Protein AF-A0A7C3DGY8-F1 (afdb_monomer)

Nearest PDB structures (foldseek):
  3jxc-assembly1_L  TM=8.712E-01  e=1.046E-02  Lederbergvirus P22
  6rnx-assembly1_B  TM=6.403E-01  e=9.876E-03  Deinococcus deserti VCD115
  6jq1-assembly1_A  TM=6.505E-01  e=1.974E-02  Deinococcus geothermalis DSM 11300
  5d4z-assembly3_F  TM=5.915E-01  e=3.946E-02  Salmonella phage SPC32H
  2grm-assembly2_C-5  TM=6.190E-01  e=1.681E+00  Enterococcus faecalis

Solvent-accessible surface area (backbone atoms only — not comparable to full-atom values): 12889 Å² total; per-residue (Å²): 134,85,81,74,88,47,54,33,57,45,42,47,53,33,36,55,59,50,63,31,59,65,54,44,14,61,76,68,74,50,54,48,68,57,49,48,30,33,42,72,65,74,45,81,71,54,70,74,50,47,55,49,46,18,62,62,28,64,31,20,53,58,17,48,69,74,62,50,75,57,58,54,53,64,82,76,55,70,60,62,62,66,69,67,46,66,78,78,46,42,44,73,29,47,22,39,51,77,82,78,78,82,82,72,97,56,101,73,87,82,62,52,73,78,46,65,49,78,41,48,45,67,60,36,54,77,70,73,51,56,67,92,40,38,38,29,39,64,42,78,56,56,52,34,27,85,86,41,50,54,66,15,37,31,37,27,36,43,82,41,56,58,93,88,64,70,46,42,28,36,30,50,56,97,79,34,78,45,78,36,34,40,38,74,33,86,90,73,66,15,30,33,45,31,45,67,17,82,92,48,78,71,46,79,34,51,50,69,56,49,71,71,53,46,39,56,13,37,50,80,47,74,53,62,89,131

Sequence (226 aa):
MIYSDQFTDRLTIVISRIGSIAETARKLSVAESTVRKWRDGGSDPQRKHLINLAKYGDVSLAWLVSGEGDMKPSQGVSEKIAEYNIGSEFDYVPQYDIEVSAGSGKFEQQSDIVGKLAFSRKWLKNKGLNVTDLVIVRAIGDSMVPTIRDNSLLLVETRQEKFTGDGIYVIIHDGTIIAKRLQRDLNTGGLLILSDNPAYQPIKLTQKEAEDIYIIGKVIWSGGEI

Radius of gyration: 30.54 Å; Cα contacts (8 Å, |Δi|>4): 383; chains: 1; bounding box: 61×43×86 Å

pLDDT: mean 84.42, std 17.61, range [28.62, 98.19]

Mean predicted aligned error: 15.89 Å

Structure (mmCIF, N/CA/C/O backbone):
data_AF-A0A7C3DGY8-F1
#
_entry.id   AF-A0A7C3DGY8-F1
#
loop_
_atom_site.group_PDB
_atom_site.id
_atom_site.type_symbol
_atom_site.label_atom_id
_atom_site.label_alt_id
_atom_site.label_comp_id
_atom_site.label_asym_id
_atom_site.label_entity_id
_atom_site.label_seq_id
_atom_site.pdbx_PDB_ins_code
_atom_site.Cartn_x
_atom_site.Cartn_y
_atom_site.Cartn_z
_atom_site.occupancy
_atom_site.B_iso_or_equiv
_atom_site.auth_seq_id
_atom_site.auth_comp_id
_atom_site.auth_asym_id
_atom_site.auth_atom_id
_atom_site.pdbx_PDB_model_num
ATOM 1 N N . MET A 1 1 ? 30.599 23.519 -55.555 1.00 35.12 1 MET A N 1
ATOM 2 C CA . MET A 1 1 ? 31.106 22.287 -54.919 1.00 35.12 1 MET A CA 1
ATOM 3 C C . MET A 1 1 ? 29.875 21.478 -54.557 1.00 35.12 1 MET A C 1
ATOM 5 O O . MET A 1 1 ? 29.089 21.933 -53.740 1.00 35.12 1 MET A O 1
ATOM 9 N N . ILE A 1 2 ? 29.597 20.431 -55.330 1.00 32.53 2 ILE A N 1
ATOM 10 C CA . ILE A 1 2 ? 28.330 19.691 -55.306 1.00 32.53 2 ILE A CA 1
ATOM 11 C C . ILE A 1 2 ? 28.409 18.751 -54.101 1.00 32.53 2 ILE A C 1
ATOM 13 O O . ILE A 1 2 ? 29.215 17.826 -54.120 1.00 32.53 2 ILE A O 1
ATOM 17 N N . TYR A 1 3 ? 27.668 19.035 -53.028 1.00 36.72 3 TYR A N 1
ATOM 18 C CA . TYR A 1 3 ? 27.592 18.114 -51.895 1.00 36.72 3 TYR A CA 1
ATOM 19 C C . TYR A 1 3 ? 26.826 16.869 -52.351 1.00 36.72 3 TYR A C 1
ATOM 21 O O . TYR A 1 3 ? 25.650 16.940 -52.697 1.00 36.72 3 TYR A O 1
ATOM 29 N N . SER A 1 4 ? 27.541 15.751 -52.416 1.00 42.00 4 SER A N 1
ATOM 30 C CA . SER A 1 4 ? 26.980 14.408 -52.512 1.00 42.00 4 SER A CA 1
ATOM 31 C C . SER A 1 4 ? 26.154 14.151 -51.248 1.00 42.00 4 SER A C 1
ATOM 33 O O . SER A 1 4 ? 26.672 14.244 -50.141 1.00 42.00 4 SER A O 1
ATOM 35 N N . ASP A 1 5 ? 24.860 13.877 -51.403 1.00 55.81 5 ASP A N 1
ATOM 36 C CA . ASP A 1 5 ? 23.934 13.567 -50.304 1.00 55.81 5 ASP A CA 1
ATOM 37 C C . ASP A 1 5 ? 23.897 12.049 -50.022 1.00 55.81 5 ASP A C 1
ATOM 39 O O . ASP A 1 5 ? 22.844 11.434 -49.825 1.00 55.81 5 ASP A O 1
ATOM 43 N N . GLN A 1 6 ? 25.063 11.393 -50.090 1.00 81.56 6 GLN A N 1
ATOM 44 C CA . GLN A 1 6 ? 25.170 9.944 -49.937 1.00 81.56 6 GLN A CA 1
ATOM 45 C C . GLN A 1 6 ? 25.199 9.536 -48.458 1.00 81.56 6 GLN A C 1
ATOM 47 O O . GLN A 1 6 ? 25.820 10.165 -47.603 1.00 81.56 6 GLN A O 1
ATOM 52 N N . PHE A 1 7 ? 24.538 8.420 -48.153 1.00 88.19 7 PHE A N 1
ATOM 53 C CA . PHE A 1 7 ? 24.470 7.823 -46.816 1.00 88.19 7 PHE A CA 1
ATOM 54 C C . PHE A 1 7 ? 25.857 7.585 -46.175 1.00 88.19 7 PHE A C 1
ATOM 56 O O . PHE A 1 7 ? 26.030 7.759 -44.967 1.00 88.19 7 PHE A O 1
ATOM 63 N N . THR A 1 8 ? 26.868 7.269 -46.985 1.00 91.62 8 THR A N 1
ATOM 64 C CA . THR A 1 8 ? 28.276 7.091 -46.583 1.00 91.62 8 THR A CA 1
ATOM 65 C C . THR A 1 8 ? 28.927 8.376 -46.063 1.00 91.62 8 THR A C 1
ATOM 67 O O . THR A 1 8 ? 29.708 8.332 -45.106 1.00 91.62 8 THR A O 1
ATOM 70 N N . ASP A 1 9 ? 28.565 9.534 -46.619 1.00 92.12 9 ASP A N 1
ATOM 71 C CA . ASP A 1 9 ? 29.064 10.838 -46.169 1.00 92.12 9 ASP A CA 1
ATOM 72 C C . ASP A 1 9 ? 28.506 11.161 -44.774 1.00 92.12 9 ASP A C 1
ATOM 74 O O . ASP A 1 9 ? 29.248 11.534 -43.858 1.00 92.12 9 ASP A O 1
ATOM 78 N N . ARG A 1 10 ? 27.212 10.889 -44.555 1.00 93.19 10 ARG A N 1
ATOM 79 C CA . ARG A 1 10 ? 26.569 11.023 -43.236 1.00 93.19 10 ARG A CA 1
ATOM 80 C C . ARG A 1 10 ? 27.148 10.048 -42.211 1.00 93.19 10 ARG A C 1
ATOM 82 O O . ARG A 1 10 ? 27.418 10.444 -41.076 1.00 93.19 10 ARG A O 1
ATOM 89 N N . LEU A 1 11 ? 27.431 8.804 -42.601 1.00 93.50 11 LEU A N 1
ATOM 90 C CA . LEU A 1 11 ? 28.141 7.844 -41.748 1.00 93.50 11 LEU A CA 1
ATOM 91 C C . LEU A 1 11 ? 29.544 8.327 -41.366 1.00 93.50 11 LEU A C 1
ATOM 93 O O . LEU A 1 11 ? 29.949 8.172 -40.214 1.00 93.50 11 LEU A O 1
ATOM 97 N N . THR A 1 12 ? 30.275 8.944 -42.296 1.00 94.94 12 THR A N 1
ATOM 98 C CA . THR A 1 12 ? 31.611 9.498 -42.032 1.00 94.94 12 THR A CA 1
ATOM 99 C C . THR A 1 12 ? 31.556 10.610 -40.984 1.00 94.94 12 THR A C 1
ATOM 101 O O . THR A 1 12 ? 32.367 10.626 -40.051 1.00 94.94 12 THR A O 1
ATOM 104 N N . ILE A 1 13 ? 30.556 11.490 -41.076 1.00 93.88 13 ILE A N 1
ATOM 105 C CA . ILE A 1 13 ? 30.298 12.535 -40.076 1.00 93.88 13 ILE A CA 1
ATOM 106 C C . ILE A 1 13 ? 30.010 11.905 -38.708 1.00 93.88 13 ILE A C 1
ATOM 108 O O . ILE A 1 13 ? 30.630 12.283 -37.713 1.00 93.88 13 ILE A O 1
ATOM 112 N N . VAL A 1 14 ? 29.122 10.910 -38.646 1.00 94.44 14 VAL A N 1
ATOM 113 C CA . VAL A 1 14 ? 28.758 10.239 -37.388 1.00 94.44 14 VAL A CA 1
ATOM 114 C C . VAL A 1 14 ? 29.948 9.532 -36.743 1.00 94.44 14 VAL A C 1
ATOM 116 O O . VAL A 1 14 ? 30.177 9.704 -35.548 1.00 94.44 14 VAL A O 1
ATOM 119 N N . ILE A 1 15 ? 30.754 8.796 -37.512 1.00 94.38 15 ILE A N 1
ATOM 120 C CA . ILE A 1 15 ? 31.956 8.116 -36.999 1.00 94.38 15 ILE A CA 1
ATOM 121 C C . ILE A 1 15 ? 32.953 9.132 -36.428 1.00 94.38 15 ILE A C 1
ATOM 123 O O . ILE A 1 15 ? 33.532 8.902 -35.365 1.00 94.38 15 ILE A O 1
ATOM 127 N N . SER A 1 16 ? 33.115 10.274 -37.099 1.00 93.19 16 SER A N 1
ATOM 128 C CA . SER A 1 16 ? 33.992 11.356 -36.639 1.00 93.19 16 SER A CA 1
ATOM 129 C C . SER A 1 16 ? 33.488 11.979 -35.333 1.00 93.19 16 SER A C 1
ATOM 131 O O . SER A 1 16 ? 34.285 12.261 -34.443 1.00 93.19 16 SER A O 1
ATOM 133 N N . ARG A 1 17 ? 32.166 12.137 -35.172 1.00 91.62 17 ARG A N 1
ATOM 134 C CA . ARG A 1 17 ? 31.548 12.625 -33.923 1.00 91.62 17 ARG A CA 1
ATOM 135 C C . ARG A 1 17 ? 31.672 11.631 -32.769 1.00 91.62 17 ARG A C 1
ATOM 137 O O . ARG A 1 17 ? 31.825 12.050 -31.628 1.00 91.62 17 ARG A O 1
ATOM 144 N N . ILE A 1 18 ? 31.620 10.330 -33.057 1.00 91.06 18 ILE A N 1
ATOM 145 C CA . ILE A 1 18 ? 31.815 9.277 -32.051 1.00 91.06 18 ILE A CA 1
ATOM 146 C C . ILE A 1 18 ? 33.268 9.236 -31.559 1.00 91.06 18 ILE A C 1
ATOM 148 O O . ILE A 1 18 ? 33.489 8.865 -30.406 1.00 91.06 18 ILE A O 1
ATOM 152 N N . GLY A 1 19 ? 34.223 9.594 -32.423 1.00 93.06 19 GLY A N 1
ATOM 153 C CA . GLY A 1 19 ? 35.645 9.751 -32.116 1.00 93.06 19 GLY A CA 1
ATOM 154 C C . GLY A 1 19 ? 36.538 9.107 -33.176 1.00 93.06 19 GLY A C 1
ATOM 155 O O . GLY A 1 19 ? 37.379 9.761 -33.786 1.00 93.06 19 GLY A O 1
ATOM 156 N N . SER A 1 20 ? 36.356 7.809 -33.426 1.00 93.50 20 SER A N 1
ATOM 157 C CA . SER A 1 20 ? 37.115 7.0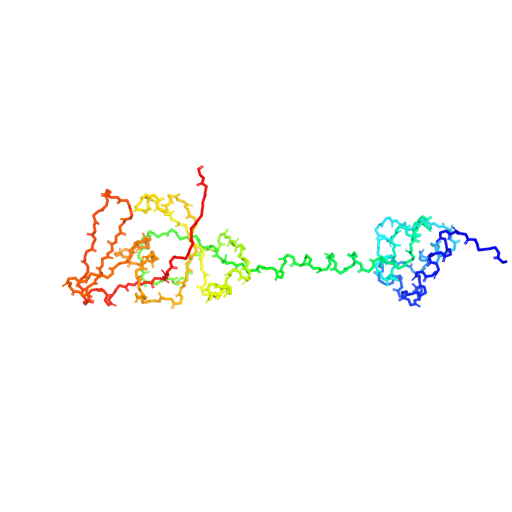63 -34.437 1.00 93.50 20 SER A CA 1
ATOM 158 C C . SER A 1 20 ? 36.395 5.785 -34.875 1.00 93.50 20 SER A C 1
ATOM 160 O O . SER A 1 20 ? 35.412 5.357 -34.266 1.00 93.50 20 SER A O 1
ATOM 162 N N . ILE A 1 21 ? 36.919 5.123 -35.911 1.00 94.62 21 ILE A N 1
ATOM 163 C CA . ILE A 1 21 ? 36.456 3.795 -36.351 1.00 94.62 21 ILE A CA 1
ATOM 164 C C . ILE A 1 21 ? 36.612 2.761 -35.232 1.00 94.62 21 ILE A C 1
ATOM 166 O O . ILE A 1 21 ? 35.672 2.014 -34.967 1.00 94.62 21 ILE A O 1
ATOM 170 N N . ALA A 1 22 ? 37.763 2.750 -34.552 1.00 92.81 22 ALA A N 1
ATOM 171 C CA . ALA A 1 22 ? 38.045 1.843 -33.441 1.00 92.81 22 ALA A CA 1
ATOM 172 C C . ALA A 1 22 ? 37.070 2.057 -32.275 1.00 92.81 22 ALA A C 1
ATOM 174 O O . ALA A 1 22 ? 36.491 1.112 -31.737 1.00 92.81 22 ALA A O 1
ATOM 175 N N . GLU A 1 23 ? 36.819 3.319 -31.921 1.00 9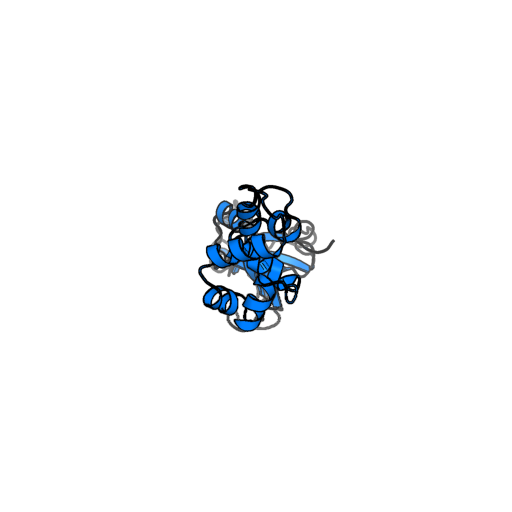0.12 23 GLU A N 1
ATOM 176 C CA . GLU A 1 23 ? 35.874 3.656 -30.861 1.00 90.12 23 GLU A CA 1
ATOM 177 C C . GLU A 1 23 ? 34.430 3.295 -31.228 1.00 90.12 23 GLU A C 1
ATOM 179 O O . GLU A 1 23 ? 33.701 2.749 -30.398 1.00 90.12 23 GLU A O 1
ATOM 184 N N . THR A 1 24 ? 34.035 3.545 -32.476 1.00 94.00 24 THR A N 1
ATOM 185 C CA . THR A 1 24 ? 32.716 3.175 -33.000 1.00 94.00 24 THR A CA 1
ATOM 186 C C . THR A 1 24 ? 32.526 1.661 -32.957 1.00 94.00 24 THR A C 1
ATOM 188 O O . THR A 1 24 ? 31.534 1.180 -32.414 1.00 94.00 24 THR A O 1
ATOM 191 N N . ALA A 1 25 ? 33.499 0.895 -33.452 1.00 93.44 25 ALA A N 1
ATOM 192 C CA . ALA A 1 25 ? 33.476 -0.565 -33.447 1.00 93.44 25 ALA A CA 1
ATOM 193 C C . ALA A 1 25 ? 33.314 -1.130 -32.027 1.00 93.44 25 ALA A C 1
ATOM 195 O O . ALA A 1 25 ? 32.440 -1.964 -31.783 1.00 93.44 25 ALA A O 1
ATOM 196 N N . ARG A 1 26 ? 34.078 -0.591 -31.066 1.00 91.12 26 ARG A N 1
ATOM 197 C CA . ARG A 1 26 ? 33.985 -0.945 -29.644 1.00 91.12 26 ARG A CA 1
ATOM 198 C C . ARG A 1 26 ? 32.604 -0.644 -29.057 1.00 91.12 26 ARG A C 1
ATOM 200 O O . ARG A 1 26 ? 32.021 -1.523 -28.429 1.00 91.12 26 ARG A O 1
ATOM 207 N N . LYS A 1 27 ? 32.062 0.565 -29.271 1.00 86.44 27 LYS A N 1
ATOM 208 C CA . LYS A 1 27 ? 30.730 0.966 -28.769 1.00 86.44 27 LYS A CA 1
ATOM 209 C C . LYS A 1 27 ? 29.597 0.130 -29.372 1.00 86.44 27 LYS A C 1
ATOM 211 O O . LYS A 1 27 ? 28.586 -0.085 -28.715 1.00 86.44 27 LYS A O 1
ATOM 216 N N . LEU A 1 28 ? 29.759 -0.335 -30.611 1.00 89.25 28 LEU A N 1
ATOM 217 C CA . LEU A 1 28 ? 28.760 -1.137 -31.320 1.00 89.25 28 LEU A CA 1
ATOM 218 C C . LEU A 1 28 ? 28.959 -2.654 -31.181 1.00 89.25 28 LEU A C 1
ATOM 220 O O . LEU A 1 28 ? 28.128 -3.405 -31.695 1.00 89.25 28 LEU A O 1
ATOM 224 N N . SER A 1 29 ? 30.031 -3.096 -30.515 1.00 89.81 29 SER A N 1
ATOM 225 C CA . SER A 1 29 ? 30.427 -4.507 -30.401 1.00 89.81 29 SER A CA 1
ATOM 226 C C . SER A 1 29 ? 30.542 -5.211 -31.763 1.00 89.81 29 SER A C 1
ATOM 228 O O . SER A 1 29 ? 30.043 -6.318 -31.954 1.00 89.81 29 SER A O 1
ATOM 230 N N . VAL A 1 30 ? 31.194 -4.554 -32.728 1.00 91.88 30 VAL A N 1
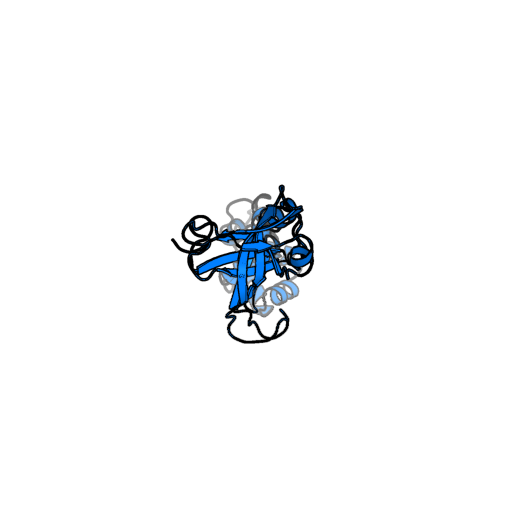ATOM 231 C CA . VAL A 1 30 ? 31.480 -5.087 -34.074 1.00 91.88 30 VAL A CA 1
ATOM 232 C C . VAL A 1 30 ? 32.968 -4.960 -34.404 1.00 91.88 30 VAL A C 1
ATOM 234 O O . VAL A 1 30 ? 33.701 -4.245 -33.728 1.00 91.88 30 VAL A O 1
ATOM 237 N N . ALA A 1 31 ? 33.430 -5.632 -35.461 1.00 96.06 31 ALA A N 1
ATOM 238 C CA . ALA A 1 31 ? 34.800 -5.478 -35.947 1.00 96.06 31 ALA A CA 1
ATOM 239 C C . ALA A 1 31 ? 35.017 -4.110 -36.626 1.00 96.06 31 ALA A C 1
ATOM 241 O O . ALA A 1 31 ? 34.129 -3.595 -37.308 1.00 96.06 31 ALA A O 1
ATOM 242 N N . GLU A 1 32 ? 36.225 -3.542 -36.527 1.00 95.69 32 GLU A N 1
ATOM 243 C CA . GLU A 1 32 ? 36.581 -2.296 -37.231 1.00 95.69 32 GLU A CA 1
ATOM 244 C C . GLU A 1 32 ? 36.422 -2.395 -38.750 1.00 95.69 32 GLU A C 1
ATOM 246 O O . GLU A 1 32 ? 36.046 -1.425 -39.408 1.00 95.69 32 GLU A O 1
ATOM 251 N N . SER A 1 33 ? 36.696 -3.574 -39.311 1.00 94.69 33 SER A N 1
ATOM 252 C CA . SER A 1 33 ? 36.509 -3.854 -40.734 1.00 94.69 33 SER A CA 1
ATOM 253 C C . SER A 1 33 ? 35.043 -3.718 -41.151 1.00 94.69 33 SER A C 1
ATOM 255 O O . SER A 1 33 ? 34.772 -3.241 -42.249 1.00 94.69 33 SER A O 1
ATOM 257 N N . THR A 1 34 ? 34.099 -4.058 -40.270 1.00 93.75 34 THR A N 1
ATOM 258 C CA . THR A 1 34 ? 32.661 -3.862 -40.493 1.00 93.75 34 THR A CA 1
ATOM 259 C C . THR A 1 34 ? 32.314 -2.376 -40.558 1.00 93.75 34 THR A C 1
ATOM 261 O O . THR A 1 34 ? 31.636 -1.948 -41.486 1.00 93.75 34 THR A O 1
ATOM 264 N N . VAL A 1 35 ? 32.839 -1.564 -39.635 1.00 95.69 35 VAL A N 1
ATOM 265 C CA . VAL A 1 35 ? 32.606 -0.108 -39.630 1.00 95.69 35 VAL A CA 1
ATOM 266 C C . VAL A 1 35 ? 33.227 0.566 -40.861 1.00 95.69 35 VAL A C 1
ATOM 268 O O . VAL A 1 35 ? 32.598 1.438 -41.455 1.00 95.69 35 VAL A O 1
ATOM 271 N N . ARG A 1 36 ? 34.423 0.135 -41.294 1.00 95.19 36 ARG A N 1
ATOM 272 C CA . ARG A 1 36 ? 35.045 0.601 -42.552 1.00 95.19 36 ARG A CA 1
ATOM 273 C C . ARG A 1 36 ? 34.184 0.255 -43.760 1.00 95.19 36 ARG A C 1
ATOM 275 O O . ARG A 1 36 ? 33.905 1.135 -44.561 1.00 95.19 36 ARG A O 1
ATOM 282 N N . LYS A 1 37 ? 33.688 -0.985 -43.847 1.00 94.38 37 LYS A N 1
ATOM 283 C CA . LYS A 1 37 ? 32.777 -1.400 -44.925 1.00 94.38 37 LYS A CA 1
ATOM 284 C C . LYS A 1 37 ? 31.504 -0.559 -44.969 1.00 94.38 37 LYS A C 1
ATOM 286 O O . LYS A 1 37 ? 31.061 -0.243 -46.063 1.00 94.38 37 LYS A O 1
ATOM 291 N N . TRP A 1 38 ? 30.932 -0.186 -43.824 1.00 94.44 38 TRP A N 1
ATOM 292 C CA . TRP A 1 38 ? 29.775 0.716 -43.783 1.00 94.44 38 TRP A CA 1
ATOM 293 C C . TRP A 1 38 ? 30.112 2.118 -44.290 1.00 94.44 38 TRP A C 1
ATOM 295 O O . TRP A 1 38 ? 29.402 2.656 -45.131 1.00 94.44 38 TRP A O 1
ATOM 305 N N . ARG A 1 39 ? 31.217 2.698 -43.810 1.00 93.44 39 ARG A N 1
ATOM 306 C CA . ARG A 1 39 ? 31.678 4.030 -44.226 1.00 93.44 39 ARG A CA 1
ATOM 307 C C . ARG A 1 39 ? 31.983 4.094 -45.725 1.00 93.44 39 ARG A C 1
ATOM 309 O O . ARG A 1 39 ? 31.652 5.079 -46.368 1.00 93.44 39 ARG A O 1
ATOM 316 N N . ASP A 1 40 ? 32.592 3.040 -46.259 1.00 91.81 40 ASP A N 1
ATOM 317 C CA . ASP A 1 40 ? 33.065 2.977 -47.645 1.00 91.81 40 ASP A CA 1
ATOM 318 C C . ASP A 1 40 ? 31.984 2.443 -48.613 1.00 91.81 40 ASP A C 1
ATOM 320 O O . ASP A 1 40 ? 32.260 2.241 -49.792 1.00 91.81 40 ASP A O 1
ATOM 324 N N . GLY A 1 41 ? 30.758 2.186 -48.130 1.00 87.81 41 GLY A N 1
ATOM 325 C CA . GLY A 1 41 ? 29.621 1.749 -48.954 1.00 87.81 41 GLY A CA 1
ATOM 326 C C . GLY A 1 41 ? 29.648 0.277 -49.388 1.00 87.81 41 GLY A C 1
ATOM 327 O O . GLY A 1 41 ? 28.902 -0.124 -50.274 1.00 87.81 41 GLY A O 1
ATOM 328 N N . GLY A 1 42 ? 30.493 -0.554 -48.774 1.00 86.50 42 GLY A N 1
ATOM 329 C CA . GLY A 1 42 ? 30.595 -1.987 -49.073 1.00 86.50 42 GLY A CA 1
ATOM 330 C C . GLY A 1 42 ? 29.501 -2.856 -48.439 1.00 86.50 42 GLY A C 1
ATOM 331 O O . GLY A 1 42 ? 29.385 -4.033 -48.775 1.00 86.50 42 GLY A O 1
ATOM 332 N N . SER A 1 43 ? 28.736 -2.319 -47.485 1.00 90.25 43 SER A N 1
ATOM 333 C CA . SER A 1 43 ? 27.553 -2.958 -46.885 1.00 90.25 43 SER A CA 1
ATOM 334 C C . SER A 1 43 ? 26.778 -1.945 -46.046 1.00 90.25 43 SER A C 1
ATOM 336 O O . SER A 1 43 ? 27.382 -0.985 -45.573 1.00 90.25 43 SER A O 1
ATOM 338 N N . ASP A 1 44 ? 25.505 -2.211 -45.757 1.00 89.25 44 ASP A N 1
ATOM 339 C CA . ASP A 1 44 ? 24.706 -1.348 -44.884 1.00 89.25 44 ASP A CA 1
ATOM 340 C C . ASP A 1 44 ? 24.700 -1.825 -43.420 1.00 89.25 44 ASP A C 1
ATOM 342 O O . ASP A 1 44 ? 24.643 -3.034 -43.146 1.00 89.25 44 ASP A O 1
ATOM 346 N N . PRO A 1 45 ? 24.726 -0.903 -42.438 1.00 91.94 45 PRO A N 1
ATOM 347 C CA . PRO A 1 45 ? 24.493 -1.252 -41.046 1.00 91.94 45 PRO A CA 1
ATOM 348 C C . PRO A 1 45 ? 23.062 -1.754 -40.837 1.00 91.94 45 PRO A C 1
ATOM 350 O O . PRO A 1 45 ? 22.090 -1.150 -41.285 1.00 91.94 45 PRO A O 1
ATOM 353 N N . GLN A 1 46 ? 22.906 -2.825 -40.058 1.00 89.38 46 GLN A N 1
ATOM 354 C CA . GLN A 1 46 ? 21.577 -3.268 -39.629 1.00 89.38 46 GLN A CA 1
ATOM 355 C C . GLN A 1 46 ? 20.883 -2.196 -38.776 1.00 89.38 46 GLN A C 1
ATOM 357 O O . GLN A 1 46 ? 21.541 -1.434 -38.066 1.00 89.38 46 GLN A O 1
ATOM 362 N N . ARG A 1 47 ? 19.542 -2.215 -38.740 1.00 88.69 47 ARG A N 1
ATOM 363 C CA . ARG A 1 47 ? 18.704 -1.258 -37.987 1.00 88.69 47 ARG A CA 1
ATOM 364 C C . ARG A 1 47 ? 19.205 -0.969 -36.565 1.00 88.69 47 ARG A C 1
ATOM 366 O O . ARG A 1 47 ? 19.281 0.190 -36.171 1.00 88.69 47 ARG A O 1
ATOM 373 N N . LYS A 1 48 ? 19.588 -2.004 -35.808 1.00 87.94 48 LYS A N 1
ATOM 374 C CA . LYS A 1 48 ? 20.126 -1.857 -34.440 1.00 87.94 48 LYS A CA 1
ATOM 375 C C . LYS A 1 48 ? 21.392 -0.989 -34.383 1.00 87.94 48 LYS A C 1
ATOM 377 O O . LYS A 1 48 ? 21.570 -0.212 -33.453 1.00 87.94 48 LYS A O 1
ATOM 382 N N . HIS A 1 49 ? 22.258 -1.098 -35.389 1.00 92.31 49 HIS A N 1
ATOM 383 C CA . HIS A 1 49 ? 23.493 -0.330 -35.481 1.00 92.31 49 HIS A C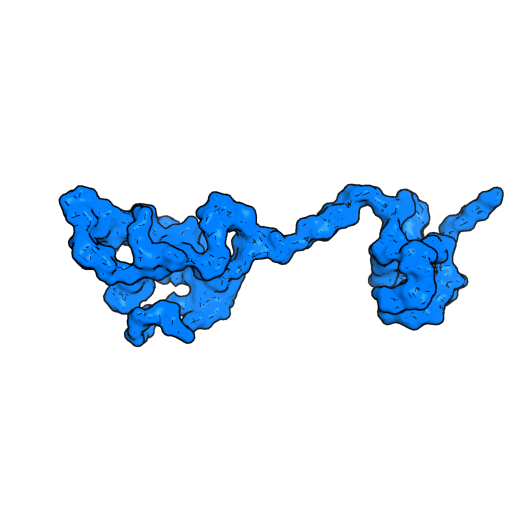A 1
ATOM 384 C C . HIS A 1 49 ? 23.228 1.102 -35.944 1.00 92.31 49 HIS A C 1
ATOM 386 O O . HIS A 1 49 ? 23.847 2.003 -35.398 1.00 92.31 49 HIS A O 1
ATOM 392 N N . LEU A 1 50 ? 22.266 1.335 -36.844 1.00 92.38 50 LEU A N 1
ATOM 393 C CA . LEU A 1 50 ? 21.846 2.691 -37.234 1.00 92.38 50 LEU A CA 1
ATOM 394 C C . LEU A 1 50 ? 21.336 3.499 -36.034 1.00 92.38 50 LEU A C 1
ATOM 396 O O . LEU A 1 50 ? 21.753 4.637 -35.832 1.00 92.38 50 LEU A O 1
ATOM 400 N N . ILE A 1 51 ? 20.494 2.883 -35.197 1.00 89.31 51 ILE A N 1
ATOM 401 C CA . ILE A 1 51 ? 19.983 3.501 -33.962 1.00 89.31 51 ILE A CA 1
ATOM 402 C C . ILE A 1 51 ? 21.142 3.862 -33.022 1.00 89.31 51 ILE A C 1
ATOM 404 O O . ILE A 1 51 ? 21.205 4.976 -32.504 1.00 89.31 51 ILE A O 1
ATOM 408 N N . ASN A 1 52 ? 22.086 2.939 -32.825 1.00 86.75 52 ASN A N 1
ATOM 409 C CA . ASN A 1 52 ? 23.223 3.161 -31.934 1.00 86.75 52 ASN A CA 1
ATOM 410 C C . ASN A 1 52 ? 24.217 4.193 -32.485 1.00 86.75 52 ASN A C 1
ATOM 412 O O . ASN A 1 52 ? 24.747 4.987 -31.715 1.00 86.75 52 ASN A O 1
ATOM 416 N N . LEU A 1 53 ? 24.447 4.225 -33.799 1.00 92.69 53 LEU A N 1
ATOM 417 C CA . LEU A 1 53 ? 25.268 5.242 -34.459 1.00 92.69 53 LEU A CA 1
ATOM 418 C C . LEU A 1 53 ? 24.668 6.636 -34.267 1.00 92.69 53 LEU A C 1
ATOM 420 O O . LEU A 1 53 ? 25.383 7.544 -33.851 1.00 92.69 53 LEU A O 1
ATOM 424 N N . ALA A 1 54 ? 23.359 6.785 -34.486 1.00 91.56 54 ALA A N 1
ATOM 425 C CA . ALA A 1 54 ? 22.660 8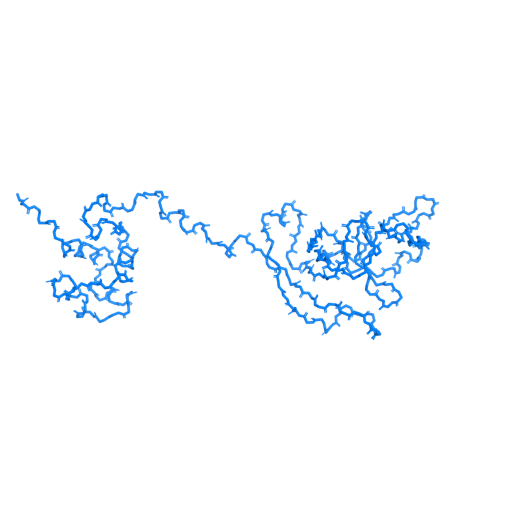.043 -34.243 1.00 91.56 54 ALA A CA 1
ATOM 426 C C . ALA A 1 54 ? 22.782 8.487 -32.774 1.00 91.56 54 ALA A C 1
ATOM 428 O O . ALA A 1 54 ? 23.141 9.630 -32.495 1.00 91.56 54 ALA A O 1
ATOM 429 N N . LYS A 1 55 ? 22.582 7.554 -31.833 1.00 85.94 55 LYS A N 1
ATOM 430 C CA . LYS A 1 55 ? 22.695 7.809 -30.391 1.00 85.94 55 LYS A CA 1
ATOM 431 C C . LYS A 1 55 ? 24.102 8.240 -29.971 1.00 85.94 55 LYS A C 1
ATOM 433 O O . LYS A 1 55 ? 24.250 9.238 -29.278 1.00 85.94 55 LYS A O 1
ATOM 438 N N . TYR A 1 56 ? 25.137 7.489 -30.348 1.00 88.25 56 TYR A N 1
ATOM 439 C CA . TYR A 1 56 ? 26.509 7.780 -29.919 1.00 88.25 56 TYR A CA 1
ATOM 440 C C . TYR 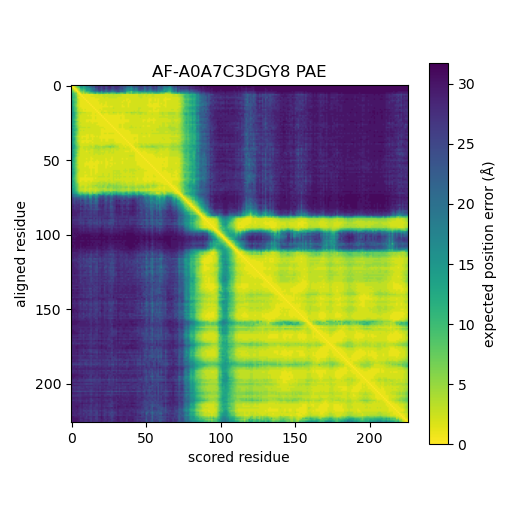A 1 56 ? 27.131 8.963 -30.659 1.00 88.25 56 TYR A C 1
ATOM 442 O O . TYR A 1 56 ? 28.016 9.613 -30.109 1.00 88.25 56 TYR A O 1
ATOM 450 N N . GLY A 1 57 ? 26.698 9.221 -31.894 1.00 90.06 57 GLY A N 1
ATOM 451 C CA . GLY A 1 57 ? 27.120 10.381 -32.672 1.00 90.06 57 GLY A CA 1
ATOM 452 C C . GLY A 1 57 ? 26.354 11.657 -32.343 1.00 90.06 57 GLY A C 1
ATOM 453 O O . GLY A 1 57 ? 26.708 12.705 -32.881 1.00 90.06 57 GLY A O 1
ATOM 454 N N . ASP A 1 58 ? 25.332 11.584 -31.484 1.00 88.50 58 ASP A N 1
ATOM 455 C CA . ASP A 1 58 ? 24.442 12.699 -31.152 1.00 88.50 58 ASP A CA 1
ATOM 456 C C . ASP A 1 58 ? 23.861 13.364 -32.417 1.00 88.50 58 ASP A C 1
ATOM 458 O O . ASP A 1 58 ? 24.029 14.562 -32.664 1.00 88.50 58 ASP A O 1
ATOM 462 N N . VAL A 1 59 ? 23.243 12.543 -33.277 1.00 91.25 59 VAL A N 1
ATOM 463 C CA . VAL A 1 59 ? 22.576 12.977 -34.515 1.00 91.25 59 VAL A CA 1
ATOM 464 C C . VAL A 1 59 ? 21.167 12.392 -34.633 1.00 91.25 59 VAL A C 1
ATOM 466 O O . VAL A 1 59 ? 20.840 11.367 -34.034 1.00 91.25 59 VAL A O 1
ATOM 469 N N . SER A 1 60 ? 20.325 13.023 -35.445 1.00 91.44 60 SER A N 1
ATOM 470 C CA . SER A 1 60 ? 19.011 12.498 -35.813 1.00 91.44 60 SER A CA 1
ATOM 471 C C . SER A 1 60 ? 19.145 11.213 -36.639 1.00 91.44 60 SER A C 1
ATOM 473 O O . SER A 1 60 ? 19.886 11.162 -37.622 1.00 91.44 60 SER A O 1
ATOM 475 N N . LEU A 1 61 ? 18.388 10.171 -36.272 1.00 91.50 61 LEU A N 1
ATOM 476 C CA . LEU A 1 61 ? 18.316 8.933 -37.055 1.00 91.50 61 LEU A CA 1
ATOM 477 C C . LEU A 1 61 ? 17.682 9.176 -38.432 1.00 91.50 61 LEU A C 1
ATOM 479 O O . LEU A 1 61 ? 18.123 8.579 -39.411 1.00 91.50 61 LEU A O 1
ATOM 483 N N . ALA A 1 62 ? 16.675 10.052 -38.504 1.00 88.38 62 ALA A N 1
ATOM 484 C CA . ALA A 1 62 ? 16.024 10.413 -39.761 1.00 88.38 62 ALA A CA 1
ATOM 485 C C . ALA A 1 62 ? 17.029 11.070 -40.712 1.00 88.38 62 ALA A C 1
ATOM 487 O O . ALA A 1 62 ? 17.179 10.608 -41.843 1.00 88.38 62 ALA A O 1
ATOM 488 N N . TRP A 1 63 ? 17.809 12.032 -40.208 1.00 93.00 63 TRP A N 1
ATOM 489 C CA . TRP A 1 63 ? 18.879 12.658 -40.978 1.00 93.00 63 TRP A CA 1
ATOM 490 C C . TRP A 1 63 ? 19.942 11.640 -41.392 1.00 93.00 63 TRP A C 1
ATOM 492 O O . TRP A 1 63 ? 20.293 11.568 -42.563 1.00 93.00 63 TRP A O 1
ATOM 502 N N . LEU A 1 64 ? 20.417 10.794 -40.470 1.00 93.19 64 LEU A N 1
ATOM 503 C CA . LEU A 1 64 ? 21.438 9.790 -40.780 1.00 93.19 64 LEU A CA 1
ATOM 504 C C . LEU A 1 64 ? 20.990 8.869 -41.924 1.00 93.19 64 LEU A C 1
ATOM 506 O O . LEU A 1 64 ? 21.736 8.673 -42.880 1.00 93.19 64 LEU A O 1
ATOM 510 N N . VAL A 1 65 ? 19.776 8.322 -41.846 1.00 91.44 65 VAL A N 1
ATOM 511 C CA . VAL A 1 65 ? 19.282 7.341 -42.821 1.00 91.44 65 VAL A CA 1
ATOM 512 C C . VAL A 1 65 ? 18.885 8.011 -44.135 1.00 91.44 65 VAL A C 1
ATOM 514 O O . VAL A 1 65 ? 19.373 7.615 -45.190 1.00 91.44 65 VAL A O 1
ATOM 517 N N . SER A 1 66 ? 18.042 9.041 -44.082 1.00 87.31 66 SER A N 1
ATOM 518 C CA . SER A 1 66 ? 17.386 9.606 -45.270 1.00 87.31 66 SER A CA 1
ATOM 519 C C . SER A 1 66 ? 18.012 10.897 -45.798 1.00 87.31 66 SER A C 1
ATOM 521 O O . SER A 1 66 ? 17.779 11.244 -46.946 1.00 87.31 66 SER A O 1
ATOM 523 N N . GLY A 1 67 ? 18.816 11.598 -44.994 1.00 86.62 67 GLY A N 1
ATOM 524 C CA . GLY A 1 67 ? 19.277 12.959 -45.299 1.00 86.62 67 GLY A CA 1
ATOM 525 C C . GLY A 1 67 ? 18.246 14.046 -44.972 1.00 86.62 67 GLY A C 1
ATOM 526 O O . GLY A 1 67 ? 18.580 15.226 -45.001 1.00 86.62 67 GLY A O 1
ATOM 527 N N . GLU A 1 68 ? 17.017 13.673 -44.604 1.00 82.31 68 GLU A N 1
ATOM 528 C CA . GLU A 1 68 ? 15.938 14.619 -44.324 1.00 82.31 68 GLU A CA 1
ATOM 529 C C . GLU A 1 68 ? 16.025 15.220 -42.912 1.00 82.31 68 GLU A C 1
ATOM 531 O O . GLU A 1 68 ? 16.314 14.535 -41.924 1.00 82.31 68 GLU A O 1
ATOM 536 N N . GLY A 1 69 ? 15.695 16.510 -42.811 1.00 83.31 69 GLY A N 1
ATOM 537 C CA . GLY A 1 69 ? 15.659 17.255 -41.551 1.00 83.31 69 GLY A CA 1
ATOM 538 C C . GLY A 1 69 ? 17.039 17.665 -41.025 1.00 83.31 69 GLY A C 1
ATOM 539 O O . GLY A 1 69 ? 18.052 17.572 -41.716 1.00 83.31 69 GLY A O 1
ATOM 540 N N . ASP A 1 70 ? 17.081 18.152 -39.785 1.00 86.25 70 ASP A N 1
ATOM 541 C CA . ASP A 1 70 ? 18.320 18.629 -39.168 1.00 86.25 70 ASP A CA 1
ATOM 542 C C . ASP A 1 70 ? 19.211 17.479 -38.672 1.00 86.25 70 ASP A C 1
ATOM 544 O O . ASP A 1 70 ? 18.744 16.487 -38.103 1.00 86.25 70 ASP A O 1
ATOM 548 N N . MET A 1 71 ? 20.531 17.652 -38.816 1.00 85.81 71 MET A N 1
ATOM 549 C CA . MET A 1 71 ? 21.528 16.689 -38.331 1.00 85.81 71 MET A CA 1
ATOM 550 C C . MET A 1 71 ? 21.463 16.502 -36.818 1.00 85.81 71 MET A C 1
ATOM 552 O O . MET A 1 71 ? 21.608 15.384 -36.327 1.00 85.81 71 MET A O 1
ATOM 556 N N . LYS A 1 72 ? 21.267 17.583 -36.062 1.00 84.88 72 LYS A N 1
ATOM 557 C CA . LYS A 1 72 ? 21.088 17.472 -34.617 1.00 84.88 72 LYS A CA 1
ATOM 558 C C . LYS A 1 72 ? 19.661 17.020 -34.334 1.00 84.88 72 LYS A C 1
ATOM 560 O O . LYS A 1 72 ? 18.738 17.562 -34.940 1.00 84.88 72 LYS A O 1
ATOM 565 N N . PRO A 1 73 ? 19.452 16.078 -33.400 1.00 71.50 73 PRO A N 1
ATOM 566 C CA . PRO A 1 73 ? 18.107 15.813 -32.925 1.00 71.50 73 PRO A CA 1
ATOM 567 C C . PRO A 1 73 ? 17.533 17.137 -32.410 1.00 71.50 73 PRO A C 1
ATOM 569 O O . PRO A 1 73 ? 18.183 17.833 -31.627 1.00 71.50 73 PRO A O 1
ATOM 572 N N . SER A 1 74 ? 16.343 17.514 -32.883 1.00 63.50 74 SER A N 1
ATOM 573 C CA . SER A 1 74 ? 15.605 18.662 -32.356 1.00 63.50 74 SER A CA 1
ATOM 574 C C . SER A 1 74 ? 15.627 18.576 -30.829 1.00 63.50 74 SER A C 1
ATOM 576 O O . SER A 1 74 ? 15.205 17.551 -30.280 1.00 63.50 74 SER A O 1
ATOM 578 N N . GLN A 1 75 ? 16.158 19.609 -30.163 1.00 53.38 75 GLN A N 1
ATOM 579 C CA . GLN A 1 75 ? 16.541 19.599 -28.740 1.00 53.38 75 GLN A CA 1
ATOM 580 C C . GLN A 1 75 ? 15.424 19.152 -27.773 1.00 53.38 75 GLN A C 1
ATOM 582 O O . GLN A 1 75 ? 15.708 18.831 -26.630 1.00 53.38 75 GLN A O 1
ATOM 587 N N . GLY A 1 76 ? 14.171 19.037 -28.222 1.00 46.31 76 GLY A N 1
ATOM 588 C CA . GLY A 1 76 ? 13.045 18.551 -27.423 1.00 46.31 76 GLY A CA 1
ATOM 589 C C . GLY A 1 76 ? 12.806 17.033 -27.379 1.00 46.31 76 GLY A C 1
ATOM 590 O O . GLY A 1 76 ? 11.889 16.620 -26.672 1.00 46.31 76 GLY A O 1
ATOM 591 N N . VAL A 1 77 ? 13.548 16.191 -28.116 1.00 47.12 77 VAL A N 1
ATOM 592 C CA . VAL A 1 77 ? 13.256 14.733 -28.177 1.00 47.12 77 VAL A CA 1
ATOM 593 C C . VAL A 1 77 ? 14.208 13.889 -27.317 1.00 47.12 77 VAL A C 1
ATOM 595 O O . VAL A 1 77 ? 13.778 12.897 -26.736 1.00 47.12 77 VAL A O 1
ATOM 598 N N . SER A 1 78 ? 15.476 14.290 -27.171 1.00 46.44 78 SER A N 1
ATOM 599 C CA . SER A 1 78 ? 16.470 13.520 -26.397 1.00 46.44 78 SER A CA 1
ATOM 600 C C . SER A 1 78 ? 16.297 13.679 -24.876 1.00 46.44 78 SER A C 1
ATOM 602 O O . SER A 1 78 ? 16.436 12.706 -24.138 1.00 46.44 78 SER A O 1
ATOM 604 N N . GLU A 1 79 ? 15.885 14.862 -24.401 1.00 44.44 79 GLU A N 1
ATOM 605 C CA . GLU A 1 79 ? 15.584 15.085 -22.975 1.00 44.44 79 GLU A CA 1
ATOM 606 C C . GLU A 1 79 ? 14.305 14.355 -22.533 1.00 44.44 79 GLU A C 1
ATOM 608 O O . GLU A 1 79 ? 14.281 13.741 -21.469 1.00 44.44 79 GLU A O 1
ATOM 613 N N . LYS A 1 80 ? 13.277 14.286 -23.391 1.00 39.22 80 LYS A N 1
ATOM 614 C CA . LYS A 1 80 ? 11.993 13.649 -23.046 1.00 39.22 80 LYS A CA 1
ATOM 615 C C . LYS A 1 80 ? 12.019 12.120 -22.972 1.00 39.22 80 LYS A C 1
ATOM 617 O O . LYS A 1 80 ? 11.136 11.538 -22.349 1.00 39.22 80 LYS A O 1
ATOM 622 N N . ILE A 1 81 ? 12.996 11.449 -23.589 1.00 45.69 81 ILE A N 1
ATOM 623 C CA . ILE A 1 81 ? 13.091 9.976 -23.548 1.00 45.69 81 ILE A CA 1
ATOM 624 C C . ILE A 1 81 ? 13.977 9.504 -22.377 1.00 45.69 81 ILE A C 1
ATOM 626 O O . ILE A 1 81 ? 13.791 8.396 -21.879 1.00 45.69 81 ILE A O 1
ATOM 630 N N . ALA A 1 82 ? 14.883 10.351 -21.872 1.00 43.72 82 ALA A N 1
ATOM 631 C CA . ALA A 1 82 ? 15.660 10.076 -20.657 1.00 43.72 82 ALA A CA 1
ATOM 632 C C . ALA A 1 82 ? 14.878 10.359 -19.353 1.00 43.72 82 ALA A C 1
ATOM 634 O O . ALA A 1 82 ? 15.228 9.825 -18.299 1.00 43.72 82 ALA A O 1
ATOM 635 N N . GLU A 1 83 ? 13.801 11.147 -19.424 1.00 40.53 83 GLU A N 1
ATOM 636 C CA . GLU A 1 83 ? 12.917 11.456 -18.289 1.00 40.53 83 GLU A CA 1
ATOM 637 C C . GLU A 1 83 ? 11.937 10.324 -17.932 1.00 40.53 83 GLU A C 1
ATOM 639 O O . GLU A 1 83 ? 11.429 10.284 -16.817 1.00 40.53 83 GLU A O 1
ATOM 644 N N . TYR A 1 84 ? 11.744 9.324 -18.800 1.00 41.78 84 TYR A N 1
ATOM 645 C CA . TYR A 1 84 ? 11.004 8.098 -18.458 1.00 41.78 84 TYR A CA 1
ATOM 646 C C . TYR A 1 84 ? 11.916 7.040 -17.811 1.00 41.78 84 TYR A C 1
ATOM 648 O O . TYR A 1 84 ? 11.902 5.857 -18.156 1.00 41.78 84 TYR A O 1
ATOM 656 N N . ASN A 1 85 ? 12.701 7.445 -16.811 1.00 46.41 85 ASN A N 1
ATOM 657 C CA . ASN A 1 85 ? 13.199 6.504 -15.812 1.00 46.41 85 ASN A CA 1
ATOM 658 C C . ASN A 1 85 ? 12.015 6.097 -14.917 1.00 46.41 85 ASN A C 1
ATOM 660 O O . ASN A 1 85 ? 11.873 6.576 -13.796 1.00 46.41 85 ASN A O 1
ATOM 664 N N . ILE A 1 86 ? 11.161 5.182 -15.391 1.00 50.59 86 ILE A N 1
ATOM 665 C CA . ILE A 1 86 ? 10.058 4.624 -14.583 1.00 50.59 86 ILE A CA 1
ATOM 666 C C . ILE A 1 86 ? 10.616 4.023 -13.278 1.00 50.59 86 ILE A C 1
ATOM 668 O O . ILE A 1 86 ? 9.998 4.130 -12.228 1.00 50.59 86 ILE A O 1
ATOM 672 N N . GLY A 1 87 ? 11.844 3.493 -13.281 1.00 50.62 87 GLY A N 1
ATOM 673 C CA . GLY A 1 87 ? 12.515 3.027 -12.061 1.00 50.62 87 GLY A CA 1
ATOM 674 C C . GLY A 1 87 ? 12.853 4.130 -11.048 1.00 50.62 87 GLY A C 1
ATOM 675 O O . GLY A 1 87 ? 12.986 3.836 -9.863 1.00 50.62 87 GLY A O 1
ATOM 676 N N . SER A 1 88 ? 12.965 5.397 -11.474 1.00 58.16 88 SER A N 1
ATOM 677 C CA . SER A 1 88 ? 13.213 6.524 -10.570 1.00 58.16 88 SER A CA 1
ATOM 678 C C . SER A 1 88 ? 11.938 7.243 -10.088 1.00 58.16 88 SER A C 1
ATOM 680 O O . SER A 1 88 ? 12.030 8.185 -9.307 1.00 58.16 88 SER A O 1
ATOM 682 N N . GLU A 1 89 ? 10.767 6.845 -10.588 1.00 82.75 89 GLU A N 1
ATOM 683 C CA . GLU A 1 89 ? 9.420 7.321 -10.213 1.00 82.75 89 GLU A CA 1
ATOM 684 C C . GLU A 1 89 ? 8.890 6.826 -8.865 1.00 82.75 89 GLU A C 1
ATOM 686 O O . GLU A 1 89 ? 8.132 7.487 -8.144 1.00 82.75 89 GLU A O 1
ATOM 691 N N . PHE A 1 90 ? 9.244 5.580 -8.576 1.00 87.94 90 PHE A N 1
ATOM 692 C CA . PHE A 1 90 ? 8.492 4.731 -7.670 1.00 87.94 90 PHE A CA 1
ATOM 693 C C . PHE A 1 90 ? 9.414 4.086 -6.648 1.00 87.94 90 PHE A C 1
ATOM 695 O O . PHE A 1 90 ? 10.580 3.806 -6.931 1.00 87.94 90 PHE A O 1
ATOM 702 N N . ASP A 1 91 ? 8.850 3.842 -5.47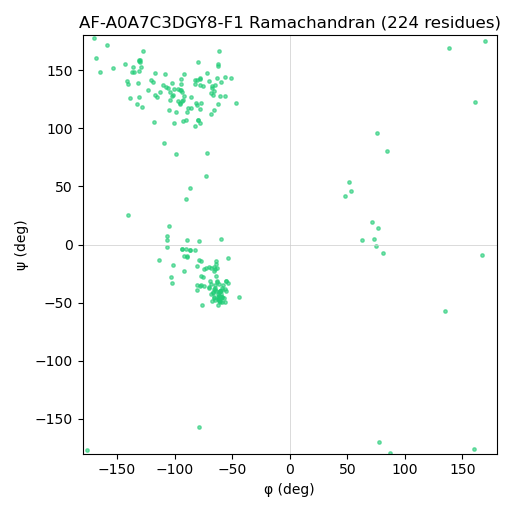5 1.00 92.19 91 ASP A N 1
ATOM 703 C CA . ASP A 1 91 ? 9.402 2.938 -4.483 1.00 92.19 91 ASP A CA 1
ATOM 704 C C . ASP A 1 91 ? 8.529 1.684 -4.423 1.00 92.19 91 ASP A C 1
ATOM 706 O O . ASP A 1 91 ? 7.313 1.736 -4.628 1.00 92.19 91 ASP A O 1
ATOM 710 N N . TYR A 1 92 ? 9.159 0.544 -4.158 1.00 91.69 92 TYR A N 1
ATOM 711 C CA . TYR A 1 92 ? 8.497 -0.754 -4.138 1.00 91.69 92 TYR A CA 1
ATOM 712 C C . TYR A 1 92 ? 8.314 -1.212 -2.698 1.00 91.69 92 TYR A C 1
ATOM 714 O O . TYR A 1 92 ? 9.295 -1.483 -2.006 1.00 91.69 92 TYR A O 1
ATOM 722 N N . VAL A 1 93 ? 7.061 -1.332 -2.274 1.00 92.88 93 VAL A N 1
ATOM 723 C CA . VAL A 1 93 ? 6.695 -1.809 -0.940 1.00 92.88 93 VAL A CA 1
ATOM 724 C C . VAL A 1 93 ? 6.497 -3.329 -0.999 1.00 92.88 93 VAL A C 1
ATOM 726 O O . VAL A 1 93 ? 5.753 -3.794 -1.870 1.00 92.88 93 VAL A O 1
ATOM 729 N N . PRO A 1 94 ? 7.153 -4.121 -0.130 1.00 91.31 94 PRO A N 1
ATOM 730 C CA . PRO A 1 94 ? 6.990 -5.571 -0.108 1.00 91.31 94 PRO A CA 1
ATOM 731 C C . PRO A 1 94 ? 5.583 -5.971 0.340 1.00 91.31 94 PRO A C 1
ATOM 733 O O . PRO A 1 94 ? 5.046 -5.424 1.302 1.00 91.31 94 PRO A O 1
ATOM 736 N N . GLN A 1 95 ? 5.008 -6.947 -0.359 1.00 91.69 95 GLN A N 1
ATOM 737 C CA . GLN A 1 95 ? 3.800 -7.644 0.053 1.00 91.69 95 GLN A CA 1
ATOM 738 C C . GLN A 1 95 ? 4.181 -8.927 0.769 1.00 91.69 95 GLN A C 1
ATOM 740 O O . GLN A 1 95 ? 4.834 -9.790 0.182 1.00 91.69 95 GLN A O 1
ATOM 745 N N . TYR A 1 96 ? 3.725 -9.042 2.007 1.00 85.62 96 TYR A N 1
ATOM 746 C CA . TYR A 1 96 ? 3.883 -10.243 2.807 1.00 85.62 96 TYR A CA 1
ATOM 747 C C . TYR A 1 96 ? 2.650 -11.122 2.679 1.00 85.62 96 TYR A C 1
ATOM 749 O O . TYR A 1 96 ? 1.518 -10.627 2.707 1.00 85.62 96 TYR A O 1
ATOM 757 N N . ASP A 1 97 ? 2.886 -12.422 2.560 1.00 79.31 97 ASP A N 1
ATOM 758 C CA . ASP A 1 97 ? 1.843 -13.415 2.750 1.00 79.31 97 ASP A CA 1
ATOM 759 C C . ASP A 1 97 ? 1.693 -13.669 4.240 1.00 79.31 97 ASP A C 1
ATOM 761 O O . ASP A 1 97 ? 2.551 -14.269 4.889 1.00 79.31 97 ASP A O 1
ATOM 765 N N . ILE A 1 98 ? 0.650 -13.080 4.808 1.00 71.12 98 ILE A N 1
ATOM 766 C CA . ILE A 1 98 ? 0.368 -13.182 6.229 1.00 71.12 98 ILE A CA 1
ATOM 767 C C . ILE A 1 98 ? -0.869 -14.058 6.367 1.00 71.12 98 ILE A C 1
ATOM 769 O O . ILE A 1 98 ? -1.994 -13.567 6.423 1.00 71.12 98 ILE A O 1
ATOM 773 N N . GLU A 1 99 ? -0.643 -15.365 6.436 1.00 52.84 99 GLU A N 1
ATOM 774 C CA . GLU A 1 99 ? -1.607 -16.309 6.987 1.00 52.84 99 GLU A CA 1
ATOM 775 C C . GLU A 1 99 ? -1.287 -16.486 8.472 1.00 52.84 99 GLU A C 1
ATOM 777 O O . GLU A 1 99 ? -0.284 -17.094 8.841 1.00 52.84 99 GLU A O 1
ATOM 782 N N . VAL A 1 100 ? -2.110 -15.919 9.357 1.00 36.25 100 VAL A N 1
ATOM 783 C CA . VAL A 1 100 ? -1.945 -16.138 10.799 1.00 36.25 100 VAL A CA 1
ATOM 784 C C . VAL A 1 100 ? -2.949 -17.173 11.268 1.00 36.25 100 VAL A C 1
ATOM 786 O O . VAL A 1 100 ? -4.128 -16.890 11.466 1.00 36.25 100 VAL A O 1
ATOM 789 N N . SER A 1 101 ? -2.452 -18.380 11.507 1.00 31.56 101 SER A N 1
ATOM 790 C CA . SER A 1 101 ? -3.052 -19.313 12.451 1.00 31.56 101 SER A CA 1
ATOM 791 C C . SER A 1 101 ? -1.956 -19.998 13.260 1.00 31.56 101 SER A C 1
ATOM 793 O O . SER A 1 101 ? -1.045 -20.600 12.709 1.00 31.56 101 SER A O 1
ATOM 795 N N . ALA A 1 102 ? -2.110 -19.905 14.582 1.00 28.62 102 ALA A N 1
ATOM 796 C CA . ALA A 1 102 ? -1.357 -20.571 15.644 1.00 28.62 102 ALA A CA 1
ATOM 797 C C . ALA A 1 102 ? 0.060 -20.044 15.975 1.00 28.62 102 ALA A C 1
ATOM 799 O O . ALA A 1 102 ? 1.074 -20.514 15.477 1.00 28.62 102 ALA A O 1
ATOM 800 N N . GLY A 1 103 ? 0.109 -19.183 17.001 1.00 32.81 103 GLY A N 1
ATOM 801 C CA . GLY A 1 103 ? 1.051 -19.355 18.111 1.00 32.81 103 GLY A CA 1
ATOM 802 C C . GLY A 1 103 ? 2.472 -18.821 17.934 1.00 32.81 103 GLY A C 1
ATOM 803 O O . GLY A 1 103 ? 3.402 -19.593 17.752 1.00 32.81 103 GLY A O 1
ATOM 804 N N . SER A 1 104 ? 2.657 -17.515 18.129 1.00 34.44 104 SER A N 1
ATOM 805 C CA . SER A 1 104 ? 3.685 -16.893 18.993 1.00 34.44 104 SER A CA 1
ATOM 806 C C . SER A 1 104 ? 3.869 -15.429 18.581 1.00 34.44 104 SER A C 1
ATOM 808 O O . SER A 1 104 ? 4.099 -15.108 17.422 1.00 34.44 104 SER A O 1
ATOM 810 N N . GLY A 1 105 ? 3.677 -14.522 19.541 1.00 42.19 105 GLY A N 1
ATOM 811 C CA . GLY A 1 105 ? 3.526 -13.076 19.343 1.00 42.19 105 GLY A CA 1
ATOM 812 C C . GLY A 1 105 ? 4.802 -12.322 18.974 1.00 42.19 105 GLY A C 1
ATOM 813 O O . GLY A 1 105 ? 5.187 -11.395 19.683 1.00 42.19 105 GLY A O 1
ATOM 814 N N . LYS A 1 106 ? 5.452 -12.688 17.870 1.00 38.94 106 LYS A N 1
ATOM 815 C CA . LYS A 1 106 ? 6.462 -11.846 17.233 1.00 38.94 106 LYS A CA 1
ATOM 816 C C . LYS A 1 106 ? 6.186 -11.785 15.741 1.00 38.94 106 LYS A C 1
ATOM 818 O O . LYS A 1 106 ? 6.216 -12.797 15.056 1.00 38.94 106 LYS A O 1
ATOM 823 N N . PHE A 1 107 ? 5.971 -10.568 15.253 1.00 47.41 107 PHE A N 1
ATOM 824 C CA . PHE A 1 107 ? 5.839 -10.193 13.841 1.00 47.41 107 PHE A CA 1
ATOM 825 C C . PHE A 1 107 ? 7.092 -10.530 12.993 1.00 47.41 107 PHE A C 1
ATOM 827 O O . PHE A 1 107 ? 7.165 -10.227 11.808 1.00 47.41 107 PHE A O 1
ATOM 834 N N . GLU A 1 108 ? 8.088 -11.189 13.581 1.00 44.66 108 GLU A N 1
ATOM 835 C CA . GLU A 1 108 ? 9.368 -11.507 12.975 1.00 44.66 108 GLU A CA 1
ATOM 836 C C . GLU A 1 108 ? 9.533 -13.029 12.905 1.00 44.66 108 GLU A C 1
ATOM 838 O O . GLU A 1 108 ? 9.807 -13.655 13.928 1.00 44.66 108 GLU A O 1
ATOM 843 N N . GLN A 1 109 ? 9.384 -13.619 11.708 1.00 41.41 109 GLN A N 1
ATOM 844 C CA . GLN A 1 109 ? 10.470 -14.386 11.056 1.00 41.41 109 GLN A CA 1
ATOM 845 C C . GLN A 1 109 ? 10.066 -15.250 9.845 1.00 41.41 109 GLN A C 1
ATOM 847 O O . GLN A 1 109 ? 10.976 -15.752 9.191 1.00 41.41 109 GLN A O 1
ATOM 852 N N . GLN A 1 110 ? 8.786 -15.447 9.503 1.00 48.25 110 GLN A N 1
ATOM 853 C CA . GLN A 1 110 ? 8.426 -16.423 8.447 1.00 48.25 110 GLN A CA 1
ATOM 854 C C . GLN A 1 110 ? 7.292 -16.009 7.498 1.00 48.25 110 GL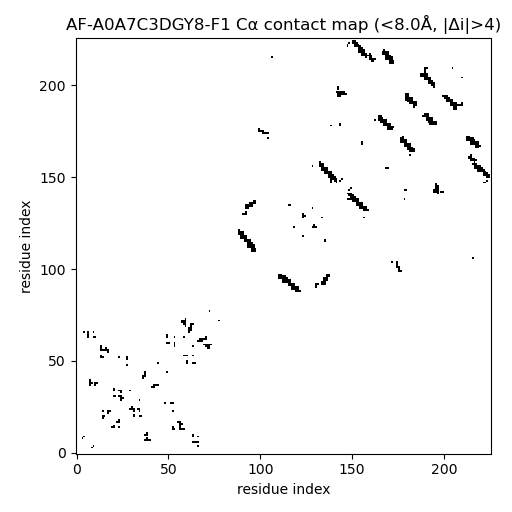N A C 1
ATOM 856 O O . GLN A 1 110 ? 6.637 -16.872 6.926 1.00 48.25 110 GLN A O 1
ATOM 861 N N . SER A 1 111 ? 7.035 -14.715 7.299 1.00 59.66 111 SER A N 1
ATOM 862 C CA . SER A 1 111 ? 6.158 -14.308 6.195 1.00 59.66 111 SER A CA 1
ATOM 863 C C . SER A 1 111 ? 6.973 -14.166 4.911 1.00 59.66 111 SER A C 1
ATOM 865 O O . SER A 1 111 ? 7.884 -13.339 4.815 1.00 59.66 111 SER A O 1
ATOM 867 N N . ASP A 1 112 ? 6.647 -14.984 3.914 1.00 73.81 112 ASP A N 1
ATOM 868 C CA . ASP A 1 112 ? 7.274 -14.898 2.602 1.00 73.81 112 ASP A CA 1
ATOM 869 C C . ASP A 1 112 ? 6.829 -13.619 1.881 1.00 73.81 112 ASP A C 1
ATOM 871 O O . ASP A 1 112 ? 5.668 -13.197 1.928 1.00 73.81 112 ASP A O 1
ATOM 875 N N . ILE A 1 113 ? 7.774 -12.984 1.183 1.00 81.69 113 ILE A N 1
ATOM 876 C CA . ILE A 1 113 ? 7.459 -11.877 0.280 1.00 81.69 113 ILE A CA 1
ATOM 877 C C . ILE A 1 113 ? 6.886 -12.479 -1.003 1.00 81.69 113 ILE A C 1
ATOM 879 O O . ILE A 1 113 ? 7.627 -12.981 -1.847 1.00 81.69 113 ILE A O 1
ATOM 883 N N . VAL A 1 114 ? 5.570 -12.383 -1.172 1.00 86.19 114 VAL A N 1
ATOM 884 C CA . VAL A 1 114 ? 4.851 -12.898 -2.353 1.00 86.19 114 VAL A CA 1
ATOM 885 C C . VAL A 1 114 ? 4.750 -11.891 -3.491 1.00 86.19 114 VAL A C 1
ATOM 887 O O . VAL A 1 114 ? 4.365 -12.236 -4.607 1.00 86.19 114 VAL A O 1
ATOM 890 N N . GLY A 1 115 ? 5.113 -10.635 -3.242 1.00 88.12 115 GLY A N 1
ATOM 891 C CA . GLY A 1 115 ? 5.066 -9.604 -4.266 1.00 88.12 115 GLY A CA 1
ATOM 892 C C . GLY A 1 115 ? 5.613 -8.265 -3.804 1.00 88.12 115 GLY A C 1
ATOM 893 O O . GLY A 1 115 ? 6.112 -8.108 -2.690 1.00 88.12 115 GLY A O 1
ATOM 894 N N . LYS A 1 116 ? 5.524 -7.276 -4.692 1.00 90.88 116 LYS A N 1
ATOM 895 C CA . LYS A 1 116 ? 5.804 -5.872 -4.383 1.00 90.88 116 LYS A CA 1
ATOM 896 C C . LYS A 1 116 ? 4.810 -4.988 -5.116 1.00 90.88 116 LYS A C 1
ATOM 898 O O . LYS A 1 116 ? 4.520 -5.240 -6.284 1.00 90.88 116 LYS A O 1
ATOM 903 N N . LEU A 1 117 ? 4.343 -3.933 -4.458 1.00 92.56 117 LEU A N 1
ATOM 904 C CA . LEU A 1 117 ? 3.532 -2.895 -5.090 1.00 92.56 117 LEU A CA 1
ATOM 905 C C . LEU A 1 117 ? 4.361 -1.624 -5.249 1.00 92.56 117 LEU A C 1
ATOM 907 O O . LEU A 1 117 ? 5.072 -1.212 -4.332 1.00 92.56 117 LEU A O 1
ATOM 911 N N . ALA A 1 118 ? 4.267 -1.006 -6.423 1.00 92.56 118 ALA A N 1
ATOM 912 C CA . ALA A 1 118 ? 4.936 0.251 -6.718 1.00 92.56 118 ALA A CA 1
ATOM 913 C C . ALA A 1 118 ? 4.071 1.434 -6.265 1.00 92.56 118 ALA A C 1
ATOM 915 O O . ALA A 1 118 ? 2.916 1.561 -6.672 1.00 92.56 118 ALA A O 1
ATOM 916 N N . PHE A 1 119 ? 4.651 2.332 -5.475 1.00 93.25 119 PHE A N 1
ATOM 917 C CA . PHE A 1 119 ? 4.036 3.592 -5.066 1.00 93.25 119 PHE A CA 1
ATOM 918 C C . PHE A 1 119 ? 4.881 4.759 -5.559 1.00 93.25 119 PHE A C 1
ATOM 920 O O . PHE A 1 119 ? 6.108 4.715 -5.514 1.00 93.25 119 PHE A O 1
ATOM 927 N N . SER A 1 120 ? 4.233 5.823 -6.041 1.00 93.00 120 SER A N 1
ATOM 928 C CA . SER A 1 120 ? 4.951 7.026 -6.472 1.00 93.00 120 SER A CA 1
ATOM 929 C C . SER A 1 120 ? 5.734 7.611 -5.298 1.00 93.00 120 SER A C 1
ATOM 931 O O . SER A 1 120 ? 5.151 7.921 -4.255 1.00 93.00 120 SER A O 1
ATOM 933 N N . ARG A 1 121 ? 7.034 7.860 -5.489 1.00 91.19 121 ARG A N 1
ATOM 934 C CA . ARG A 1 121 ? 7.878 8.512 -4.476 1.00 91.19 121 ARG A CA 1
ATOM 935 C C . ARG A 1 121 ? 7.340 9.865 -4.053 1.00 91.19 121 ARG A C 1
ATOM 937 O O . ARG A 1 121 ? 7.370 10.221 -2.878 1.00 91.19 121 ARG A O 1
ATOM 944 N N . LYS A 1 122 ? 6.805 10.617 -5.016 1.00 91.75 122 LYS A N 1
ATOM 945 C CA . LYS A 1 122 ? 6.156 11.906 -4.767 1.00 91.75 122 LYS A CA 1
ATOM 946 C C . LYS A 1 122 ? 4.941 11.745 -3.856 1.00 91.75 122 LYS A C 1
ATOM 948 O O . LYS A 1 122 ? 4.770 12.541 -2.937 1.00 91.75 122 LYS A O 1
ATOM 953 N N . TRP A 1 123 ? 4.114 10.726 -4.089 1.00 94.31 123 TRP A N 1
ATOM 954 C CA . TRP A 1 123 ? 2.943 10.459 -3.253 1.00 94.31 123 TRP A CA 1
ATOM 955 C C . TRP A 1 123 ? 3.340 10.064 -1.824 1.00 94.31 123 TRP A C 1
ATOM 957 O O . TRP A 1 123 ? 2.820 10.658 -0.880 1.00 94.31 123 TRP A O 1
ATOM 967 N N . LEU A 1 124 ? 4.316 9.160 -1.667 1.00 94.38 124 LEU A N 1
ATOM 968 C CA . LEU A 1 124 ? 4.852 8.766 -0.357 1.00 94.38 124 LEU A CA 1
ATOM 969 C C . LEU A 1 124 ? 5.419 9.969 0.406 1.00 94.38 124 LEU A C 1
ATOM 971 O O . LEU A 1 124 ? 5.015 10.233 1.539 1.00 94.38 124 LEU A O 1
ATOM 975 N N . LYS A 1 125 ? 6.266 10.773 -0.251 1.00 93.00 125 LYS A N 1
ATOM 976 C CA . LYS A 1 125 ? 6.857 11.985 0.330 1.00 93.00 125 LYS A CA 1
ATOM 977 C C . LYS A 1 125 ? 5.799 13.006 0.750 1.00 93.00 125 LYS A C 1
ATOM 979 O O . LYS A 1 125 ? 5.897 13.563 1.838 1.00 93.00 125 LYS A O 1
ATOM 984 N N . ASN A 1 126 ? 4.772 13.231 -0.072 1.00 93.62 126 ASN A N 1
ATOM 985 C CA . ASN A 1 126 ? 3.670 14.141 0.260 1.00 93.62 126 ASN A CA 1
ATOM 986 C C . ASN A 1 126 ? 2.849 13.663 1.465 1.00 93.62 126 ASN A C 1
ATOM 988 O O . ASN A 1 126 ? 2.247 14.480 2.157 1.00 93.62 126 ASN A O 1
ATOM 992 N N . LYS A 1 127 ? 2.811 12.350 1.710 1.00 91.94 127 LYS A N 1
ATOM 993 C CA . LYS A 1 127 ? 2.193 11.748 2.896 1.00 91.94 127 LYS A CA 1
ATOM 994 C C . LYS A 1 127 ? 3.139 11.665 4.099 1.00 91.94 127 LYS A C 1
ATOM 996 O O . LYS A 1 127 ? 2.687 11.282 5.169 1.00 91.94 127 LYS A O 1
ATOM 1001 N N . GLY A 1 128 ? 4.410 12.044 3.943 1.00 93.12 128 GLY A N 1
ATOM 1002 C CA . GLY A 1 128 ? 5.427 11.936 4.991 1.00 93.12 128 GLY A CA 1
ATOM 1003 C C . GLY A 1 128 ? 5.868 10.498 5.282 1.00 93.12 128 GLY A C 1
ATOM 1004 O O . GLY A 1 128 ? 6.415 10.252 6.352 1.00 93.12 128 GLY A O 1
ATOM 1005 N N . LEU A 1 129 ? 5.627 9.568 4.354 1.00 93.38 129 LEU A N 1
ATOM 1006 C CA . LEU A 1 129 ? 5.936 8.146 4.504 1.00 93.38 129 LEU A CA 1
ATOM 1007 C C . LEU A 1 129 ? 7.328 7.825 3.955 1.00 93.38 129 LEU A C 1
ATOM 1009 O O . LEU A 1 129 ? 7.750 8.390 2.942 1.00 93.38 129 LEU A O 1
ATOM 1013 N N . ASN A 1 130 ? 7.998 6.860 4.580 1.00 91.25 130 ASN A N 1
ATOM 1014 C CA . ASN A 1 130 ? 9.242 6.273 4.094 1.00 91.25 130 ASN A CA 1
ATOM 1015 C C . ASN A 1 130 ? 8.998 4.813 3.702 1.00 91.25 130 ASN A C 1
ATOM 1017 O O . ASN A 1 130 ? 8.422 4.070 4.486 1.00 91.25 130 ASN A O 1
ATOM 1021 N N . VAL A 1 131 ? 9.446 4.392 2.515 1.00 90.88 131 VAL A N 1
ATOM 1022 C CA . VAL A 1 131 ? 9.238 3.023 2.006 1.00 90.88 131 VAL A CA 1
ATOM 1023 C C . VAL A 1 131 ? 9.752 1.942 2.960 1.00 90.88 131 VAL A C 1
ATOM 1025 O O . VAL A 1 131 ? 9.162 0.870 3.030 1.00 90.88 131 VAL A O 1
ATOM 1028 N N . THR A 1 132 ? 10.815 2.219 3.721 1.00 90.94 132 THR A N 1
ATOM 1029 C CA . THR A 1 132 ? 11.380 1.265 4.691 1.00 90.94 132 THR A CA 1
ATOM 1030 C C . THR A 1 132 ? 10.433 0.938 5.839 1.00 90.94 132 THR A C 1
ATOM 1032 O O . THR A 1 132 ? 10.581 -0.107 6.462 1.00 90.94 132 THR A O 1
ATOM 1035 N N . ASP A 1 133 ? 9.460 1.813 6.086 1.00 92.75 133 ASP A N 1
ATOM 1036 C CA . ASP A 1 133 ? 8.504 1.720 7.186 1.00 92.75 133 ASP A CA 1
ATOM 1037 C C . ASP A 1 133 ? 7.124 1.274 6.669 1.00 92.75 133 ASP A C 1
ATOM 1039 O O . ASP A 1 133 ? 6.108 1.481 7.333 1.00 92.75 133 ASP A O 1
ATOM 1043 N N . LEU A 1 134 ? 7.063 0.730 5.447 1.00 94.00 134 LEU A N 1
ATOM 1044 C CA . LEU A 1 134 ? 5.830 0.335 4.779 1.00 94.00 134 LEU A CA 1
ATOM 1045 C C . LEU A 1 134 ? 5.824 -1.151 4.449 1.00 94.00 134 LEU A C 1
ATOM 1047 O O . LEU A 1 134 ? 6.808 -1.712 3.966 1.00 94.00 134 LEU A O 1
ATOM 1051 N N . VAL A 1 135 ? 4.653 -1.757 4.614 1.00 93.75 135 VAL A N 1
ATOM 1052 C CA . VAL A 1 135 ? 4.375 -3.126 4.176 1.00 93.75 135 VAL A CA 1
ATOM 1053 C C . VAL A 1 135 ? 3.009 -3.203 3.501 1.00 93.75 135 VAL A C 1
ATOM 1055 O O . VAL A 1 135 ? 2.111 -2.410 3.798 1.00 93.75 135 VAL A O 1
ATOM 1058 N N . ILE A 1 136 ? 2.850 -4.162 2.589 1.00 94.50 136 ILE A N 1
ATOM 1059 C CA . ILE A 1 136 ? 1.552 -4.544 2.035 1.00 94.50 136 ILE A CA 1
ATOM 1060 C C . ILE A 1 136 ? 1.101 -5.853 2.673 1.00 94.50 136 ILE A C 1
ATOM 1062 O O . ILE A 1 136 ? 1.854 -6.827 2.702 1.00 94.50 136 ILE A O 1
ATOM 1066 N N . VAL A 1 137 ? -0.143 -5.876 3.143 1.00 92.19 137 VAL A N 1
ATOM 1067 C CA . VAL A 1 137 ? -0.801 -7.073 3.685 1.00 92.19 137 VAL A CA 1
ATOM 1068 C C . VAL A 1 137 ? -2.167 -7.259 3.036 1.00 92.19 137 VAL A C 1
ATOM 1070 O O . VAL A 1 137 ? -2.754 -6.298 2.536 1.00 92.19 137 VAL A O 1
ATOM 1073 N N . ARG A 1 138 ? -2.686 -8.486 3.037 1.00 91.75 138 ARG A N 1
ATOM 1074 C CA . ARG A 1 138 ? -4.030 -8.791 2.535 1.00 91.75 138 ARG A CA 1
ATOM 1075 C C . ARG A 1 138 ? -5.041 -8.765 3.680 1.00 91.75 138 ARG A C 1
ATOM 1077 O O . ARG A 1 138 ? -4.814 -9.370 4.722 1.00 91.75 138 ARG A O 1
ATOM 1084 N N . ALA A 1 139 ? -6.155 -8.067 3.487 1.00 91.88 139 ALA A N 1
ATOM 1085 C CA . ALA A 1 139 ? -7.307 -8.140 4.374 1.00 91.88 139 ALA A CA 1
ATOM 1086 C C . ALA A 1 139 ? -8.065 -9.453 4.142 1.00 91.88 139 ALA A C 1
ATOM 1088 O O . ALA A 1 139 ? -8.295 -9.827 2.994 1.00 91.88 139 ALA A O 1
ATOM 1089 N N . ILE A 1 140 ? -8.475 -10.114 5.225 1.00 89.50 140 ILE A N 1
ATOM 1090 C CA . ILE A 1 140 ? -9.257 -11.353 5.187 1.00 89.50 140 ILE A CA 1
ATOM 1091 C C . ILE A 1 140 ? -10.551 -11.144 5.977 1.00 89.50 140 ILE A C 1
ATOM 1093 O O . ILE A 1 140 ? -10.532 -10.642 7.106 1.00 89.50 140 ILE A O 1
ATOM 1097 N N . GLY A 1 141 ? -11.666 -11.555 5.385 1.00 90.81 141 GLY A N 1
ATOM 1098 C CA . GLY A 1 141 ? -13.004 -11.456 5.949 1.00 90.81 141 GLY A CA 1
ATOM 1099 C C . GLY A 1 141 ? -13.695 -10.122 5.668 1.00 90.81 141 GLY A C 1
ATOM 1100 O O . GLY A 1 141 ? -13.170 -9.211 5.030 1.00 90.81 141 GLY A O 1
ATOM 1101 N N . ASP A 1 142 ? -14.915 -9.998 6.176 1.00 94.50 142 ASP A N 1
ATOM 1102 C CA . ASP A 1 142 ? -15.851 -8.912 5.868 1.00 94.50 142 ASP A CA 1
ATOM 1103 C C . ASP A 1 142 ? -16.011 -7.900 7.013 1.00 94.50 142 ASP A C 1
ATOM 1105 O O . ASP A 1 142 ? -16.814 -6.971 6.925 1.00 94.50 142 ASP A O 1
ATOM 1109 N N . SER A 1 143 ? -15.253 -8.045 8.103 1.00 95.88 143 SER A N 1
ATOM 1110 C CA . SER A 1 143 ? -15.448 -7.220 9.302 1.00 95.88 143 SER A CA 1
ATOM 1111 C C . SER A 1 143 ? -15.202 -5.722 9.078 1.00 95.88 143 SER A C 1
ATOM 1113 O O . SER A 1 143 ? -15.683 -4.888 9.841 1.00 95.88 143 SER A O 1
ATOM 1115 N N . MET A 1 144 ? -14.476 -5.359 8.021 1.00 96.81 144 MET A N 1
ATOM 1116 C CA . MET A 1 144 ? -14.205 -3.967 7.662 1.00 96.81 144 MET A CA 1
ATOM 1117 C C . MET A 1 144 ? -15.004 -3.487 6.439 1.00 96.81 144 MET A C 1
ATOM 1119 O O . MET A 1 144 ? -14.793 -2.365 5.975 1.00 96.81 144 MET A O 1
ATOM 1123 N N . VAL A 1 145 ? -15.946 -4.289 5.932 1.00 95.19 145 VAL A N 1
ATOM 1124 C CA . VAL A 1 145 ? -16.882 -3.882 4.872 1.00 95.19 145 VAL A CA 1
ATOM 1125 C C . VAL A 1 145 ? -17.825 -2.804 5.430 1.00 95.19 145 VAL A C 1
ATOM 1127 O O . VAL A 1 145 ? -18.335 -2.976 6.533 1.00 95.19 145 VAL A O 1
ATOM 1130 N N . PRO A 1 146 ? -18.090 -1.697 4.705 1.00 94.56 146 PRO A N 1
ATOM 1131 C CA . PRO A 1 146 ? -17.787 -1.467 3.288 1.00 94.56 146 PRO A CA 1
ATOM 1132 C C . PRO A 1 146 ? -16.433 -0.808 2.999 1.00 94.56 146 PRO A C 1
ATOM 1134 O O . PRO A 1 146 ? -16.050 -0.729 1.834 1.00 94.56 146 PRO A O 1
ATOM 1137 N N . THR A 1 147 ? -15.723 -0.321 4.016 1.00 95.69 147 THR A N 1
ATOM 1138 C CA . THR A 1 147 ? -14.496 0.472 3.840 1.00 95.69 147 THR A CA 1
ATOM 1139 C C . THR A 1 147 ? -13.355 -0.342 3.240 1.00 95.69 147 THR A C 1
ATOM 1141 O O . THR A 1 147 ? -12.638 0.147 2.371 1.00 95.69 147 THR A O 1
ATOM 1144 N N . ILE A 1 148 ? -13.188 -1.579 3.702 1.00 95.12 148 ILE A N 1
ATOM 1145 C CA . ILE A 1 148 ? -12.193 -2.531 3.214 1.00 95.12 148 ILE A CA 1
ATOM 1146 C C . ILE A 1 148 ? -12.940 -3.817 2.892 1.00 95.12 148 ILE A C 1
ATOM 1148 O O . ILE A 1 148 ? -13.550 -4.426 3.772 1.00 95.12 148 ILE A O 1
ATOM 1152 N N . ARG A 1 149 ? -12.901 -4.219 1.623 1.00 94.38 149 ARG A N 1
ATOM 1153 C CA . ARG A 1 149 ? -13.481 -5.488 1.181 1.00 94.38 149 ARG A CA 1
ATOM 1154 C C . ARG A 1 149 ? -12.549 -6.643 1.500 1.00 94.38 149 ARG A C 1
ATOM 1156 O O . ARG A 1 149 ? -11.332 -6.451 1.579 1.00 94.38 149 ARG A O 1
ATOM 1163 N N . ASP A 1 150 ? -13.130 -7.831 1.598 1.00 91.38 150 ASP A N 1
ATOM 1164 C CA . ASP A 1 150 ? -12.366 -9.071 1.645 1.00 91.38 150 ASP A CA 1
ATOM 1165 C C . ASP A 1 150 ? -11.352 -9.130 0.488 1.00 91.38 150 ASP A C 1
ATOM 1167 O O . ASP A 1 150 ? -11.609 -8.621 -0.605 1.00 91.38 150 ASP A O 1
ATOM 1171 N N . ASN A 1 151 ? -10.176 -9.695 0.752 1.00 90.31 151 ASN A N 1
ATOM 1172 C CA . ASN A 1 151 ? -9.030 -9.790 -0.159 1.00 90.31 151 ASN A CA 1
ATOM 1173 C C . ASN A 1 151 ? -8.381 -8.472 -0.619 1.00 90.31 151 ASN A C 1
ATOM 1175 O O . ASN A 1 151 ? -7.423 -8.521 -1.400 1.00 90.31 151 ASN A O 1
ATOM 1179 N N . SER A 1 152 ? -8.819 -7.310 -0.119 1.00 93.56 152 SER A N 1
ATOM 1180 C CA . SER A 1 152 ? -8.171 -6.026 -0.425 1.00 93.56 152 SER A CA 1
ATOM 1181 C C . SER A 1 152 ? -6.735 -5.989 0.099 1.00 93.56 152 SER A C 1
ATOM 1183 O O . SER A 1 152 ? -6.438 -6.475 1.189 1.00 93.56 152 SER A O 1
ATOM 1185 N N . LEU A 1 153 ? -5.839 -5.349 -0.645 1.00 94.56 153 LEU A N 1
ATOM 1186 C CA . LEU A 1 153 ? -4.488 -5.045 -0.195 1.00 94.56 153 LEU A CA 1
ATOM 1187 C C . LEU A 1 153 ? -4.495 -3.780 0.660 1.00 94.56 153 LEU A C 1
ATOM 1189 O O . LEU A 1 153 ? -5.152 -2.795 0.322 1.00 94.56 153 LEU A O 1
ATOM 1193 N N . LEU A 1 154 ? -3.736 -3.804 1.750 1.00 95.81 154 LEU A N 1
ATOM 1194 C CA . LEU A 1 154 ? -3.592 -2.712 2.704 1.00 95.81 154 LEU A CA 1
ATOM 1195 C C . LEU A 1 154 ? -2.147 -2.230 2.712 1.00 95.81 154 LEU A C 1
ATOM 1197 O O . LEU A 1 154 ? -1.240 -3.034 2.910 1.00 95.81 154 LEU A O 1
ATOM 1201 N N . LEU A 1 155 ? -1.943 -0.923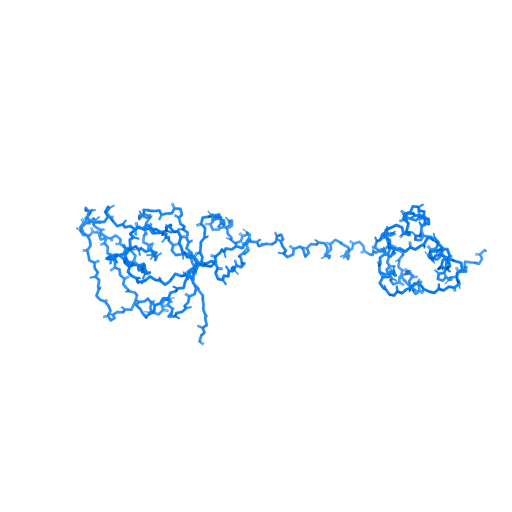 2.557 1.00 96.56 155 LEU A N 1
ATOM 1202 C CA . LEU A 1 155 ? -0.658 -0.277 2.824 1.00 96.56 155 LEU A CA 1
ATOM 1203 C C . LEU A 1 155 ? -0.597 0.124 4.294 1.00 96.56 155 LEU A C 1
ATOM 1205 O O . LEU A 1 155 ? -1.388 0.962 4.739 1.00 96.56 155 LEU A O 1
ATOM 1209 N N . VAL A 1 156 ? 0.352 -0.457 5.022 1.00 95.38 156 VAL A N 1
ATOM 1210 C CA . VAL A 1 156 ? 0.507 -0.295 6.470 1.00 95.38 156 VAL A CA 1
ATOM 1211 C C . VAL A 1 156 ? 1.822 0.412 6.771 1.00 95.38 156 VAL A C 1
ATOM 1213 O O . VAL A 1 156 ? 2.873 -0.029 6.313 1.00 95.38 156 VAL A O 1
ATOM 1216 N N . GLU A 1 157 ? 1.761 1.492 7.548 1.00 95.12 157 GLU A N 1
ATOM 1217 C CA . GLU A 1 157 ? 2.929 2.172 8.111 1.00 95.12 157 GLU A CA 1
ATOM 1218 C C . GLU A 1 157 ? 3.288 1.562 9.472 1.00 95.12 157 GLU A C 1
ATOM 1220 O O . GLU A 1 157 ? 2.522 1.689 10.431 1.00 95.12 157 GLU A O 1
ATOM 1225 N N . THR A 1 158 ? 4.450 0.914 9.558 1.00 90.44 158 THR A N 1
ATOM 1226 C CA . THR A 1 158 ? 4.890 0.114 10.716 1.00 90.44 158 THR A CA 1
ATOM 1227 C C . THR A 1 158 ? 5.642 0.912 11.777 1.00 90.44 158 THR A C 1
ATOM 1229 O O . THR A 1 158 ? 5.819 0.438 12.891 1.00 90.44 158 THR A O 1
ATOM 1232 N N . ARG A 1 159 ? 6.025 2.167 11.500 1.00 82.31 159 ARG A N 1
ATOM 1233 C CA . ARG A 1 159 ? 6.692 3.041 12.490 1.00 82.31 159 ARG A CA 1
ATOM 1234 C C . ARG A 1 159 ? 5.805 3.373 13.700 1.00 82.31 159 ARG A C 1
ATOM 1236 O O . ARG A 1 159 ? 6.283 3.892 14.708 1.00 82.31 159 ARG A O 1
ATOM 1243 N N . GLN A 1 160 ? 4.496 3.166 13.579 1.00 76.25 160 GLN A N 1
ATOM 1244 C CA . GLN A 1 160 ? 3.515 3.519 14.599 1.00 76.25 160 GLN A CA 1
ATOM 1245 C C . GLN A 1 160 ? 3.139 2.299 15.448 1.00 76.25 160 GLN A C 1
ATOM 1247 O O . GLN A 1 160 ? 2.057 1.747 15.292 1.00 76.25 160 GLN A O 1
ATOM 1252 N N . GLU A 1 161 ? 4.003 1.926 16.393 1.00 78.62 161 GLU A N 1
ATOM 1253 C CA . GLU A 1 161 ? 3.762 0.827 17.354 1.00 78.62 161 GLU A CA 1
ATOM 1254 C C . GLU A 1 161 ? 2.834 1.224 18.521 1.00 78.62 161 GLU A C 1
ATOM 1256 O O . GLU A 1 161 ? 2.593 0.456 19.449 1.00 78.62 161 GLU A O 1
ATOM 1261 N N . LYS A 1 162 ? 2.320 2.458 18.509 1.00 86.69 162 LYS A N 1
ATOM 1262 C CA . LYS A 1 162 ? 1.411 2.999 19.525 1.00 86.69 162 LYS A CA 1
ATOM 1263 C C . LYS A 1 162 ? 0.208 3.650 18.867 1.00 86.69 162 LYS A C 1
ATOM 1265 O O . LYS A 1 162 ? 0.268 4.097 17.722 1.00 86.69 162 LYS A O 1
ATOM 1270 N N . PHE A 1 163 ? -0.876 3.769 19.626 1.00 91.81 163 PHE A N 1
ATOM 1271 C CA . PHE A 1 163 ? -2.045 4.513 19.185 1.00 91.81 163 PHE A CA 1
ATOM 1272 C C . PHE A 1 163 ? -1.705 6.006 19.054 1.00 91.81 163 PHE A C 1
ATOM 1274 O O . PHE A 1 163 ? -1.384 6.681 20.031 1.00 91.81 163 PHE A O 1
ATOM 1281 N N . THR A 1 164 ? -1.780 6.518 17.829 1.00 90.94 164 THR A N 1
ATOM 1282 C CA . THR A 1 164 ? -1.450 7.909 17.463 1.00 90.94 164 THR A CA 1
ATOM 1283 C C . THR A 1 164 ? -2.686 8.755 17.157 1.00 90.94 164 THR A C 1
ATOM 1285 O O . THR A 1 164 ? -2.565 9.945 16.870 1.00 90.94 164 THR A O 1
ATOM 1288 N N . GLY A 1 165 ? -3.876 8.157 17.208 1.00 93.31 165 GLY A N 1
ATOM 1289 C CA . GLY A 1 165 ? -5.151 8.801 16.913 1.00 93.31 165 GLY A CA 1
ATOM 1290 C C . GLY A 1 165 ? -6.064 7.900 16.094 1.00 93.31 165 GLY A C 1
ATOM 1291 O O . GLY A 1 165 ? -5.636 6.879 15.561 1.00 93.31 165 GLY A O 1
ATOM 1292 N N . ASP A 1 166 ? -7.324 8.292 15.967 1.00 96.62 166 ASP A N 1
ATOM 1293 C CA . ASP A 1 166 ? -8.338 7.456 15.332 1.00 96.62 166 ASP A CA 1
ATOM 1294 C C . ASP A 1 166 ? -7.945 7.042 13.900 1.00 96.62 166 ASP A C 1
ATOM 1296 O O . ASP A 1 166 ? -7.285 7.775 13.146 1.00 96.62 166 ASP A O 1
ATOM 1300 N N . GLY A 1 167 ? -8.313 5.821 13.520 1.00 97.06 167 GLY A N 1
ATOM 1301 C CA . GLY A 1 167 ? -7.986 5.274 12.207 1.00 97.06 167 GLY A CA 1
ATOM 1302 C C . GLY A 1 167 ? -8.060 3.759 12.160 1.00 97.06 167 GLY A C 1
ATOM 1303 O O . GLY A 1 167 ? -8.444 3.117 13.131 1.00 97.06 167 GLY A O 1
ATOM 1304 N N . ILE A 1 168 ? -7.697 3.189 11.016 1.00 97.88 168 ILE A N 1
ATOM 1305 C CA . ILE A 1 168 ? -7.618 1.739 10.845 1.00 97.88 168 ILE A CA 1
ATOM 1306 C C . ILE A 1 168 ? -6.181 1.306 11.115 1.00 97.88 168 ILE A C 1
ATOM 1308 O O . ILE A 1 168 ? -5.241 1.922 10.614 1.00 97.88 168 ILE A O 1
ATOM 1312 N N . TYR A 1 169 ? -6.023 0.260 11.913 1.00 97.06 169 TYR A N 1
ATOM 1313 C CA . TYR A 1 169 ? -4.742 -0.294 12.323 1.00 97.06 169 TYR A CA 1
ATOM 1314 C C . TYR A 1 169 ? -4.720 -1.794 12.072 1.00 97.06 169 TYR A C 1
ATOM 1316 O O . TYR A 1 169 ? -5.758 -2.457 12.110 1.00 97.06 169 TYR A O 1
ATOM 1324 N N . VAL A 1 170 ? -3.519 -2.315 11.850 1.00 94.81 170 VAL A N 1
ATOM 1325 C CA . VAL A 1 170 ? -3.232 -3.741 11.966 1.00 94.81 170 VAL A CA 1
ATOM 1326 C C . VAL A 1 170 ? -2.724 -3.980 13.382 1.00 94.81 170 VAL A C 1
ATOM 1328 O O . VAL A 1 170 ? -1.769 -3.335 13.820 1.00 94.81 170 VAL A O 1
ATOM 1331 N N . ILE A 1 171 ? -3.389 -4.871 14.107 1.00 93.44 171 ILE A N 1
ATOM 1332 C CA . ILE A 1 171 ? -3.098 -5.187 15.507 1.00 93.44 171 ILE A CA 1
ATOM 1333 C C . ILE A 1 171 ? -2.989 -6.694 15.698 1.00 93.44 171 ILE A C 1
ATOM 1335 O O . ILE A 1 171 ? -3.545 -7.462 14.912 1.00 93.44 171 ILE A O 1
ATOM 1339 N N . ILE A 1 172 ? -2.318 -7.108 16.769 1.00 89.62 172 ILE A N 1
ATOM 1340 C CA . ILE A 1 172 ? -2.433 -8.470 17.286 1.00 89.62 172 ILE A CA 1
ATOM 1341 C C . ILE A 1 172 ? -3.474 -8.454 18.402 1.00 89.62 172 ILE A C 1
ATOM 1343 O O . ILE A 1 172 ? -3.317 -7.752 19.399 1.00 89.62 172 ILE A O 1
ATOM 1347 N N . HIS A 1 173 ? -4.531 -9.241 18.234 1.00 86.25 173 HIS A N 1
ATOM 1348 C CA . HIS A 1 173 ? -5.565 -9.444 19.241 1.00 86.25 173 HIS A CA 1
ATOM 1349 C C . HIS A 1 173 ? -5.800 -10.943 19.409 1.00 86.25 173 HIS A C 1
ATOM 1351 O O . HIS A 1 173 ? -5.971 -11.651 18.417 1.00 86.25 173 HIS A O 1
ATOM 1357 N N . ASP A 1 174 ? -5.720 -11.436 20.646 1.00 84.75 174 ASP A N 1
ATOM 1358 C CA . ASP A 1 174 ? -5.802 -12.866 20.978 1.00 84.75 174 ASP A CA 1
ATOM 1359 C C . ASP A 1 174 ? -4.894 -13.753 20.105 1.00 84.75 174 ASP A C 1
ATOM 1361 O O . ASP A 1 174 ? -5.271 -14.819 19.622 1.00 84.75 174 ASP A O 1
ATOM 1365 N N . GLY A 1 175 ? -3.669 -13.278 19.854 1.00 81.12 175 GLY A N 1
ATOM 1366 C CA . GLY A 1 175 ? -2.672 -13.985 19.045 1.00 81.12 175 GLY A CA 1
ATOM 1367 C C . GLY A 1 175 ? -2.940 -13.992 17.536 1.00 81.12 175 GLY A C 1
ATOM 1368 O O . GLY A 1 175 ? -2.179 -14.620 16.804 1.00 81.12 175 GLY A O 1
ATOM 1369 N N . THR A 1 176 ? -3.973 -13.289 17.063 1.00 82.06 176 THR A N 1
ATOM 1370 C CA . THR A 1 176 ? -4.333 -13.192 15.642 1.00 82.06 176 THR A CA 1
ATOM 1371 C C . THR A 1 176 ? -4.062 -11.788 15.112 1.00 82.06 176 THR A C 1
ATOM 1373 O O . THR A 1 176 ? -4.369 -10.797 15.775 1.00 82.06 176 THR A O 1
ATOM 1376 N N . ILE A 1 177 ? -3.501 -11.691 13.904 1.00 88.31 177 ILE A N 1
ATOM 1377 C CA . ILE A 1 177 ? -3.318 -10.412 13.210 1.00 88.31 177 ILE A CA 1
ATOM 1378 C C . ILE A 1 177 ? -4.638 -10.021 12.551 1.00 88.31 177 ILE A C 1
ATOM 1380 O O . ILE A 1 177 ? -5.146 -10.744 11.698 1.00 88.31 177 ILE A O 1
ATOM 1384 N N . ILE A 1 178 ? -5.187 -8.868 12.931 1.00 91.94 178 ILE A N 1
ATOM 1385 C CA . ILE A 1 178 ? -6.457 -8.364 12.401 1.00 91.94 178 ILE A CA 1
ATOM 1386 C C . ILE A 1 178 ? -6.366 -6.878 12.052 1.00 91.94 178 ILE A C 1
ATOM 1388 O O . ILE A 1 178 ? -5.662 -6.108 12.706 1.00 91.94 178 ILE A O 1
ATOM 1392 N N . ALA A 1 179 ? -7.125 -6.462 11.037 1.00 95.75 179 ALA A N 1
ATOM 1393 C CA . ALA A 1 179 ? -7.352 -5.053 10.735 1.00 95.75 179 ALA A CA 1
ATOM 1394 C C . ALA A 1 179 ? -8.624 -4.571 11.445 1.00 95.75 179 ALA A C 1
ATOM 1396 O O . ALA A 1 179 ? -9.694 -5.155 11.262 1.00 95.75 179 ALA A O 1
ATOM 1397 N N . LYS A 1 180 ? -8.513 -3.511 12.250 1.00 97.19 180 LYS A N 1
ATOM 1398 C CA . LYS A 1 180 ? -9.635 -2.913 12.988 1.00 97.19 180 LYS A CA 1
ATOM 1399 C C . LYS A 1 180 ? -9.522 -1.400 13.046 1.00 97.19 180 LYS A C 1
ATOM 1401 O O . LYS A 1 180 ? -8.429 -0.840 12.959 1.00 97.19 180 LYS A O 1
ATOM 1406 N N . ARG A 1 181 ? -10.655 -0.723 13.219 1.00 98.19 181 ARG A N 1
ATOM 1407 C CA . ARG A 1 181 ? -10.676 0.708 13.514 1.00 98.19 181 ARG A CA 1
ATOM 1408 C C . ARG A 1 181 ? -10.435 0.916 15.003 1.00 98.19 181 ARG A C 1
ATOM 1410 O O . ARG A 1 181 ? -11.193 0.418 15.824 1.00 98.19 181 ARG A O 1
ATOM 1417 N N . LEU A 1 182 ? -9.390 1.659 15.338 1.00 97.56 182 LEU A N 1
ATOM 1418 C CA . LEU A 1 182 ? -9.123 2.094 16.701 1.00 97.56 182 LEU A CA 1
ATOM 1419 C C . LEU A 1 182 ? -9.661 3.507 16.883 1.00 97.56 182 LEU A C 1
ATOM 1421 O O . LEU A 1 182 ? -9.440 4.374 16.032 1.00 97.56 182 LEU A O 1
ATOM 1425 N N . GLN A 1 183 ? -10.359 3.726 17.990 1.00 97.62 183 GLN A N 1
ATOM 1426 C CA . GLN A 1 183 ? -10.909 5.025 18.357 1.00 97.62 183 GLN A CA 1
ATOM 1427 C C . GLN A 1 183 ? -10.765 5.253 19.857 1.00 97.62 183 GLN A C 1
ATOM 1429 O O . GLN A 1 183 ? -11.024 4.346 20.646 1.00 97.62 183 GLN A O 1
ATOM 1434 N N . ARG A 1 184 ? -10.384 6.460 20.278 1.00 96.00 184 ARG A N 1
ATOM 1435 C CA . ARG A 1 184 ? -10.338 6.779 21.712 1.00 96.00 184 ARG A CA 1
ATOM 1436 C C . ARG A 1 184 ? -11.749 6.831 22.308 1.00 96.00 184 ARG A C 1
ATOM 1438 O O . ARG A 1 184 ? -12.622 7.526 21.791 1.00 96.00 184 ARG A O 1
ATOM 1445 N N . ASP A 1 185 ? -11.961 6.137 23.427 1.00 95.62 185 ASP A N 1
ATOM 1446 C CA . ASP A 1 185 ? -13.194 6.273 24.204 1.00 95.62 185 ASP A CA 1
ATOM 1447 C C . ASP A 1 185 ? -13.115 7.537 25.066 1.00 95.62 185 ASP A C 1
ATOM 1449 O O . ASP A 1 185 ? -12.385 7.594 26.055 1.00 95.62 185 ASP A O 1
ATOM 1453 N N . LEU A 1 186 ? -13.869 8.568 24.690 1.00 92.25 186 LEU A N 1
ATOM 1454 C CA . LEU A 1 186 ? -13.873 9.852 25.394 1.00 92.25 186 LEU A CA 1
ATOM 1455 C C . LEU A 1 186 ? -14.533 9.785 26.778 1.00 92.25 186 LEU A C 1
ATOM 1457 O O . LEU A 1 186 ? -14.281 10.661 27.600 1.00 92.25 186 LEU A O 1
ATOM 1461 N N . ASN A 1 187 ? -15.353 8.766 27.053 1.00 92.31 187 ASN A N 1
ATOM 1462 C CA . ASN A 1 187 ? -16.021 8.634 28.350 1.00 92.31 187 ASN A CA 1
ATOM 1463 C C . ASN A 1 187 ? -15.094 8.031 29.407 1.00 92.31 187 ASN A C 1
ATOM 1465 O O . ASN A 1 187 ? -15.187 8.374 30.582 1.00 92.31 187 ASN A O 1
ATOM 1469 N N . THR A 1 188 ? -14.223 7.110 28.991 1.00 91.38 188 THR A N 1
ATOM 1470 C CA . THR A 1 188 ? -13.381 6.318 29.900 1.00 91.38 188 THR A CA 1
ATOM 1471 C C . THR A 1 188 ? -11.890 6.629 29.772 1.00 91.38 188 THR A C 1
ATOM 1473 O O . THR A 1 188 ? -11.108 6.211 30.619 1.00 91.38 188 THR A O 1
ATOM 1476 N N . GLY A 1 189 ? -11.473 7.336 28.715 1.00 89.81 189 GLY A N 1
ATOM 1477 C CA . GLY A 1 189 ? -10.065 7.532 28.356 1.00 89.81 189 GLY A CA 1
ATOM 1478 C C . GLY A 1 189 ? -9.402 6.298 27.727 1.00 89.81 189 GLY A C 1
ATOM 1479 O O . GLY A 1 189 ? -8.228 6.365 27.354 1.00 89.81 189 GLY A O 1
ATOM 1480 N N . GLY A 1 190 ? -10.145 5.192 27.602 1.00 94.38 190 GLY A N 1
ATOM 1481 C CA . GLY A 1 190 ? -9.701 3.934 27.013 1.00 94.38 190 GLY A CA 1
ATOM 1482 C C . GLY A 1 190 ? -9.688 3.935 25.483 1.00 94.38 190 GLY A C 1
ATOM 1483 O O . GLY A 1 190 ? -9.607 4.982 24.829 1.00 94.38 190 GLY A O 1
ATOM 1484 N N . LEU A 1 191 ? -9.770 2.739 24.904 1.00 96.31 191 LEU A N 1
ATOM 1485 C CA . LEU A 1 191 ? -9.726 2.524 23.460 1.00 96.31 191 LEU A CA 1
ATOM 1486 C C . LEU A 1 191 ? -10.857 1.595 23.014 1.00 96.31 191 LEU A C 1
ATOM 1488 O O . LEU A 1 191 ? -11.157 0.595 23.656 1.00 96.31 191 LEU A O 1
ATOM 1492 N N . LEU A 1 192 ? -11.475 1.921 21.888 1.00 97.50 192 LEU A N 1
ATOM 1493 C CA . LEU A 1 192 ? -12.457 1.091 21.211 1.00 97.50 192 LEU A CA 1
ATOM 1494 C C . LEU A 1 192 ? -11.785 0.402 20.027 1.00 97.50 192 LEU A C 1
ATOM 1496 O O . LEU A 1 192 ? -11.179 1.071 19.188 1.00 97.50 192 LEU A O 1
ATOM 1500 N N . ILE A 1 193 ? -11.937 -0.918 19.944 1.00 97.44 193 ILE A N 1
ATOM 1501 C CA . ILE A 1 193 ? -11.633 -1.703 18.749 1.00 97.44 193 ILE A CA 1
ATOM 1502 C C . ILE A 1 193 ? -12.958 -1.935 18.023 1.00 97.44 193 ILE A C 1
ATOM 1504 O O . ILE A 1 193 ? -13.863 -2.607 18.526 1.00 97.44 193 ILE A O 1
ATOM 1508 N N . LEU A 1 194 ? -13.074 -1.350 16.839 1.00 98.00 194 LEU A N 1
ATOM 1509 C CA . LEU A 1 194 ? -14.291 -1.297 16.046 1.00 98.00 194 LEU A CA 1
ATOM 1510 C C . LEU A 1 194 ? -14.110 -2.036 14.722 1.00 98.00 194 LEU A C 1
ATOM 1512 O O . LEU A 1 194 ? -13.036 -2.052 14.116 1.00 98.00 194 LEU A O 1
ATOM 1516 N N . SER A 1 195 ? -15.209 -2.625 14.276 1.00 98.00 195 SER A N 1
ATOM 1517 C CA . SER A 1 195 ? -15.390 -3.140 12.924 1.00 98.00 195 SER A CA 1
ATOM 1518 C C . SER A 1 195 ? -16.241 -2.129 12.158 1.00 98.00 195 SER A C 1
ATOM 1520 O O . SER A 1 195 ? -17.190 -1.589 12.725 1.00 98.00 195 SER A O 1
ATOM 1522 N N . ASP A 1 196 ? -15.918 -1.861 10.895 1.00 97.50 196 ASP A N 1
ATOM 1523 C CA . ASP A 1 196 ? -16.758 -0.984 10.063 1.00 97.50 196 ASP A CA 1
ATOM 1524 C C . ASP A 1 196 ? -18.048 -1.689 9.621 1.00 97.50 196 ASP A C 1
ATOM 1526 O O . ASP A 1 196 ? -19.038 -1.024 9.315 1.00 97.50 196 ASP A O 1
ATOM 1530 N N . ASN A 1 197 ? -18.049 -3.025 9.642 1.00 97.44 197 ASN A N 1
ATOM 1531 C CA . ASN A 1 197 ? -19.234 -3.841 9.437 1.00 97.44 197 ASN A CA 1
ATOM 1532 C C . ASN A 1 197 ? -20.087 -3.871 10.724 1.00 97.44 197 ASN A C 1
ATOM 1534 O O . ASN A 1 197 ? -19.637 -4.431 11.732 1.00 97.44 197 ASN A O 1
ATOM 1538 N N . PRO A 1 198 ? -21.330 -3.345 10.707 1.00 95.62 198 PRO A N 1
ATOM 1539 C CA . PRO A 1 198 ? -22.192 -3.266 11.891 1.00 95.62 198 PRO A CA 1
ATOM 1540 C C . PRO A 1 198 ? -22.615 -4.616 12.483 1.00 95.62 198 PRO A C 1
ATOM 1542 O O . PRO A 1 198 ? -23.127 -4.653 13.601 1.00 95.62 198 PRO A O 1
ATOM 1545 N N . ALA A 1 199 ? -22.432 -5.724 11.756 1.00 97.12 199 ALA A N 1
ATOM 1546 C CA . ALA A 1 199 ? -22.718 -7.065 12.267 1.00 97.12 199 ALA A CA 1
ATOM 1547 C C . ALA A 1 199 ? -21.787 -7.476 13.425 1.00 97.12 199 ALA A C 1
ATOM 1549 O O . ALA A 1 199 ? -22.110 -8.382 14.193 1.00 97.12 199 ALA A O 1
ATOM 1550 N N . TYR A 1 200 ? -20.643 -6.803 13.569 1.00 95.94 200 TYR A N 1
ATOM 1551 C CA . TYR A 1 200 ? -19.629 -7.094 14.574 1.00 95.94 200 TYR A CA 1
ATOM 1552 C C . TYR A 1 200 ? -19.726 -6.125 15.753 1.00 95.94 200 TYR A C 1
ATOM 1554 O O . TYR A 1 200 ? -19.814 -4.910 15.581 1.00 95.94 200 TYR A O 1
ATOM 1562 N N . GLN A 1 201 ? -19.666 -6.661 16.972 1.00 96.06 201 GLN A N 1
ATOM 1563 C CA . GLN A 1 201 ? -19.756 -5.852 18.186 1.00 96.06 201 GLN A CA 1
ATOM 1564 C C . GLN A 1 201 ? -18.431 -5.131 18.503 1.00 96.06 201 GLN A C 1
ATOM 1566 O O . GLN A 1 201 ? -17.360 -5.718 18.324 1.00 96.06 201 GLN A O 1
ATOM 1571 N N . PRO A 1 202 ? -18.482 -3.884 19.008 1.00 95.69 202 PRO A N 1
ATOM 1572 C CA . PRO A 1 202 ? -17.320 -3.184 19.549 1.00 95.69 202 PRO A CA 1
ATOM 1573 C C . PRO A 1 202 ? -16.669 -3.917 20.724 1.00 95.69 202 PRO A C 1
ATOM 1575 O O . PRO A 1 202 ? -17.363 -4.369 21.636 1.00 95.69 202 PRO A O 1
ATOM 1578 N N . ILE A 1 203 ? -15.337 -3.917 20.767 1.00 95.88 203 ILE A N 1
ATOM 1579 C CA . ILE A 1 203 ? -14.568 -4.321 21.949 1.00 95.88 203 ILE A CA 1
ATOM 1580 C C . ILE A 1 203 ? -14.080 -3.051 22.643 1.00 95.88 203 ILE A C 1
ATOM 1582 O O . ILE A 1 203 ? -13.500 -2.166 22.009 1.00 95.88 203 ILE A O 1
ATOM 1586 N N . LYS A 1 204 ? -14.341 -2.945 23.947 1.00 96.56 204 LYS A N 1
ATOM 1587 C CA . LYS A 1 204 ? -13.930 -1.804 24.768 1.00 96.56 204 LYS A CA 1
ATOM 1588 C C . LYS A 1 204 ? -12.742 -2.204 25.622 1.00 96.56 204 LYS A C 1
ATOM 1590 O O . LYS A 1 204 ? -12.847 -3.156 26.386 1.00 96.56 204 LYS A O 1
ATOM 1595 N N . LEU A 1 205 ? -11.660 -1.451 25.507 1.00 95.19 205 LEU A N 1
ATOM 1596 C CA . LEU A 1 205 ? -10.483 -1.573 26.350 1.00 95.19 205 LEU A CA 1
ATOM 1597 C C . LEU A 1 205 ? -10.453 -0.407 27.330 1.00 95.19 205 LEU A C 1
ATOM 1599 O O . LEU A 1 205 ? -10.644 0.754 26.953 1.00 95.19 205 LEU A O 1
ATOM 1603 N N . THR A 1 206 ? -10.170 -0.712 28.588 1.00 95.31 206 THR A N 1
ATOM 1604 C CA . THR A 1 206 ? -9.792 0.284 29.591 1.00 95.31 206 THR A CA 1
ATOM 1605 C C . THR A 1 206 ? -8.497 0.992 29.188 1.00 95.31 206 THR A C 1
ATOM 1607 O O . THR A 1 206 ? -7.765 0.540 28.309 1.00 95.31 206 THR A O 1
ATOM 1610 N N . GLN A 1 207 ? -8.172 2.102 29.856 1.00 92.31 207 GLN A N 1
ATOM 1611 C CA . GLN A 1 207 ? -6.906 2.802 29.618 1.00 92.31 207 GLN A CA 1
ATOM 1612 C C . GLN A 1 207 ? -5.691 1.881 29.803 1.00 92.31 207 GLN A C 1
ATOM 1614 O O . GLN A 1 207 ? -4.770 1.933 28.998 1.00 92.31 207 GLN A O 1
ATOM 1619 N N . LYS A 1 208 ? -5.723 1.008 30.818 1.00 91.75 208 LYS A N 1
ATOM 1620 C CA . LYS A 1 208 ? -4.647 0.052 31.091 1.00 91.75 208 LYS A CA 1
ATOM 1621 C C . LYS A 1 208 ? -4.535 -1.010 29.993 1.00 91.75 208 LYS A C 1
ATOM 1623 O O . LYS A 1 208 ? -3.456 -1.223 29.469 1.00 91.75 208 LYS A O 1
ATOM 1628 N N . GLU A 1 209 ? -5.645 -1.632 29.597 1.00 92.25 209 GLU A N 1
ATOM 1629 C CA . GLU A 1 209 ? -5.638 -2.634 28.515 1.00 92.25 209 GLU A CA 1
ATOM 1630 C C . GLU A 1 209 ? -5.223 -2.027 27.167 1.00 92.25 209 GLU A C 1
ATOM 1632 O O . GLU A 1 209 ? -4.586 -2.686 26.350 1.00 92.25 209 GLU A O 1
ATOM 1637 N N . ALA A 1 210 ? -5.552 -0.754 26.933 1.00 90.56 210 ALA A N 1
ATOM 1638 C CA . ALA A 1 210 ? -5.135 -0.029 25.740 1.00 90.56 210 ALA A CA 1
ATOM 1639 C C . ALA A 1 210 ? -3.623 0.252 25.688 1.00 90.56 210 ALA A C 1
ATOM 1641 O O . ALA A 1 210 ? -3.109 0.511 24.604 1.00 90.56 210 ALA A O 1
ATOM 1642 N N . GLU A 1 211 ? -2.908 0.222 26.816 1.00 87.81 211 GLU A N 1
ATOM 1643 C CA . GLU A 1 211 ? -1.440 0.318 26.841 1.00 87.81 211 GLU A CA 1
ATOM 1644 C C . GLU A 1 211 ? -0.773 -1.002 26.428 1.00 87.81 211 GLU A C 1
ATOM 1646 O O . GLU A 1 211 ? 0.323 -0.976 25.870 1.00 87.81 211 GLU A O 1
ATOM 1651 N N . ASP A 1 212 ? -1.460 -2.128 26.639 1.00 87.25 212 ASP A N 1
ATOM 1652 C CA . ASP A 1 212 ? -0.974 -3.480 26.337 1.00 87.25 212 ASP A CA 1
ATOM 1653 C C . ASP A 1 212 ? -1.322 -3.944 24.908 1.00 87.25 212 ASP A C 1
ATOM 1655 O O . ASP A 1 212 ? -0.921 -5.031 24.482 1.00 87.25 212 ASP A O 1
ATOM 1659 N N . ILE A 1 213 ? -2.071 -3.141 24.142 1.00 89.50 213 ILE A N 1
ATOM 1660 C CA . ILE A 1 213 ? -2.428 -3.487 22.765 1.00 89.50 213 ILE A CA 1
ATOM 1661 C C . ILE A 1 213 ? -1.182 -3.504 21.874 1.00 89.50 213 ILE A C 1
ATOM 1663 O O . ILE A 1 213 ? -0.426 -2.536 21.789 1.00 89.50 213 ILE A O 1
ATOM 1667 N N . TYR A 1 214 ? -0.997 -4.601 21.146 1.00 91.38 214 TYR A N 1
ATOM 1668 C CA . TYR A 1 214 ? 0.111 -4.725 20.213 1.00 91.38 214 TYR A CA 1
ATOM 1669 C C . TYR A 1 214 ? -0.305 -4.217 18.830 1.00 91.38 214 TYR A C 1
ATOM 1671 O O . TYR A 1 214 ? -1.075 -4.866 18.115 1.00 91.38 214 TYR A O 1
ATOM 1679 N N . ILE A 1 215 ? 0.202 -3.045 18.452 1.00 92.31 215 ILE A N 1
ATOM 1680 C CA . ILE A 1 215 ? -0.051 -2.427 17.148 1.00 92.31 215 ILE A CA 1
ATOM 1681 C C . ILE A 1 215 ? 1.117 -2.742 16.217 1.00 92.31 215 ILE A C 1
ATOM 1683 O O . ILE A 1 215 ? 2.258 -2.409 16.513 1.00 92.31 215 ILE A O 1
ATOM 1687 N N . ILE A 1 216 ? 0.809 -3.345 15.068 1.00 90.81 216 ILE A N 1
ATOM 1688 C CA . ILE A 1 216 ? 1.778 -3.580 13.989 1.00 90.81 216 ILE A CA 1
ATOM 1689 C C . ILE A 1 216 ? 1.970 -2.306 13.166 1.00 90.81 216 ILE A C 1
ATOM 1691 O O . ILE A 1 216 ? 3.077 -1.995 12.738 1.00 90.81 216 ILE A O 1
ATOM 1695 N N . GLY A 1 217 ? 0.890 -1.565 12.915 1.00 94.06 217 GLY A N 1
ATOM 1696 C CA . GLY A 1 217 ? 0.976 -0.304 12.193 1.00 94.06 217 GLY A CA 1
ATOM 1697 C C . GLY A 1 217 ? -0.372 0.274 11.795 1.00 94.06 217 GLY A C 1
ATOM 1698 O O . GLY A 1 217 ? -1.426 -0.340 11.986 1.00 94.06 217 GLY A O 1
ATOM 1699 N N . LYS A 1 218 ? -0.339 1.477 11.220 1.00 96.12 218 LYS A N 1
ATOM 1700 C CA . LYS A 1 218 ? -1.534 2.199 10.764 1.00 96.12 218 LYS A CA 1
ATOM 1701 C C . LYS A 1 218 ? -1.784 1.945 9.281 1.00 96.12 218 LYS A C 1
ATOM 1703 O O . LYS A 1 218 ? -0.875 2.067 8.466 1.00 96.12 218 LYS A O 1
ATOM 1708 N N . VAL A 1 219 ? -3.025 1.638 8.914 1.00 96.25 219 VAL A N 1
ATOM 1709 C CA . VAL A 1 219 ? -3.440 1.493 7.514 1.00 96.25 219 VAL A CA 1
ATOM 1710 C C . VAL A 1 219 ? -3.605 2.881 6.896 1.00 96.25 219 VAL A C 1
ATOM 1712 O O . VAL A 1 219 ? -4.395 3.697 7.374 1.00 96.25 219 VAL A O 1
ATOM 1715 N N . ILE A 1 220 ? -2.866 3.147 5.819 1.00 95.69 220 ILE A N 1
ATOM 1716 C CA . ILE A 1 220 ? -2.852 4.445 5.125 1.00 95.69 220 ILE A CA 1
ATOM 1717 C C . ILE A 1 220 ? -3.669 4.411 3.830 1.00 95.69 220 ILE A C 1
ATOM 1719 O O . ILE A 1 220 ? -4.185 5.437 3.379 1.00 95.69 220 ILE A O 1
ATOM 1723 N N . TRP A 1 221 ? -3.779 3.236 3.215 1.00 95.62 221 TRP A N 1
ATOM 1724 C CA . TRP A 1 221 ? -4.468 3.036 1.947 1.00 95.62 221 TRP A CA 1
ATOM 1725 C C . TRP A 1 221 ? -4.974 1.597 1.835 1.00 95.62 221 TRP A C 1
ATOM 1727 O O . TRP A 1 221 ? -4.379 0.682 2.405 1.00 95.62 221 TRP A O 1
ATOM 1737 N N . SER A 1 222 ? -6.059 1.411 1.084 1.00 94.69 222 SER A N 1
ATOM 1738 C CA . SER A 1 222 ? -6.556 0.093 0.692 1.00 94.69 222 SER A CA 1
ATOM 1739 C C . SER A 1 222 ? -6.969 0.087 -0.779 1.00 94.69 222 SER A C 1
ATOM 1741 O O . SER A 1 222 ? -7.413 1.114 -1.300 1.00 94.69 222 SER A O 1
ATOM 1743 N N . GLY A 1 223 ? -6.825 -1.060 -1.438 1.00 91.62 223 GLY A N 1
ATOM 1744 C CA . GLY A 1 223 ? -7.276 -1.276 -2.811 1.00 91.62 223 GLY A CA 1
ATOM 1745 C C . GLY A 1 223 ? -7.320 -2.759 -3.163 1.00 91.62 223 GLY A C 1
ATOM 1746 O O . GLY A 1 223 ? -6.533 -3.546 -2.644 1.00 91.62 223 GLY A O 1
ATOM 1747 N N . GLY A 1 224 ? -8.244 -3.158 -4.030 1.00 84.19 224 GLY A N 1
ATOM 1748 C CA . GLY A 1 224 ? -8.458 -4.561 -4.370 1.00 84.19 224 GLY A CA 1
ATOM 1749 C C . GLY A 1 224 ? -9.400 -4.736 -5.552 1.00 84.19 224 GLY A C 1
ATOM 1750 O O . GLY A 1 224 ? -9.912 -3.757 -6.100 1.00 84.19 224 GLY A O 1
ATOM 1751 N N . GLU A 1 225 ? -9.591 -5.993 -5.941 1.00 74.31 225 GLU A N 1
ATOM 1752 C CA . GLU A 1 225 ? -10.532 -6.398 -6.986 1.00 74.31 225 GLU A CA 1
ATOM 1753 C C . GLU A 1 225 ? -11.980 -6.037 -6.592 1.00 74.31 225 GLU A C 1
ATOM 1755 O O . GLU A 1 225 ? -12.298 -5.861 -5.409 1.00 74.31 225 GLU A O 1
ATOM 1760 N N . ILE A 1 226 ? -12.840 -5.842 -7.597 1.00 65.25 226 ILE A N 1
ATOM 1761 C CA . ILE A 1 226 ? -14.258 -5.477 -7.431 1.00 65.25 226 ILE A CA 1
ATOM 1762 C C . ILE A 1 226 ? -15.127 -6.679 -7.758 1.00 65.25 226 ILE A C 1
ATOM 1764 O O . ILE A 1 226 ? -14.876 -7.287 -8.822 1.00 65.25 226 ILE A O 1
#

Secondary structure (DSSP, 8-state):
------HHHHHHHHHHHHS-HHHHHHHHTS-HHHHHHHHTTSSPPPHHHHHHHHHHHT--HHHHHH--S-SSPPTTTHHHHHS--HHHHEEEEEEE-----S----S-S---EEEEEEEEHHHHHHTT--GGGEEEEE--SSTTTTTS-TT-EEEEETT--S--SSEEEEEEETTEEEEEEEEE-TTTS-EEEE-SSTTSPPEEE-HHHHHS-EEEEEEEEEE---

Foldseek 3Di:
DDDDLDLLVLLVLLCVLLPHLVSLCVQQVHDSVVSVCCNVVVDHDDPVSLVSSCVSSQFDSCCNPPVDDDRHDPPPPPVVVVVPPVVVFWDKAFEWADDDDDDDPDPDDDTDRPGIDTDGPVVCVVVVHDSVQWHKYFAADCQQPPVAHHRKIWIWGQVDQADPAWAWFFWQDPRDTHIFTWHQDPVQRWIWTGGNPPVDDIDTDHNVRNVVTGTRGGTPDIGDDD